Protein AF-A0A7S0EW17-F1 (afdb_monomer_lite)

Organism: NCBI:txid3032

Structure (mmCIF, N/CA/C/O backbone):
data_AF-A0A7S0EW17-F1
#
_entry.id   AF-A0A7S0EW17-F1
#
loop_
_atom_site.group_PDB
_atom_site.id
_atom_site.type_symbol
_atom_site.label_atom_id
_atom_site.label_alt_id
_atom_site.label_comp_id
_atom_site.label_asym_id
_atom_site.label_entity_id
_atom_site.label_seq_id
_atom_site.pdbx_PDB_ins_code
_atom_site.Cartn_x
_atom_site.Cartn_y
_atom_site.Cartn_z
_atom_site.occupancy
_atom_site.B_iso_or_equiv
_atom_site.auth_seq_id
_atom_site.auth_comp_id
_atom_site.auth_asym_id
_atom_site.auth_atom_id
_atom_site.pdbx_PDB_model_num
ATOM 1 N N . SER A 1 1 ? 0.052 10.956 -37.349 1.00 32.84 1 SER A N 1
ATOM 2 C CA . SER A 1 1 ? -0.737 10.122 -36.426 1.00 32.84 1 SER A CA 1
ATOM 3 C C . SER A 1 1 ? 0.184 9.161 -35.704 1.00 32.84 1 SER A C 1
ATOM 5 O O . SER A 1 1 ? 0.521 8.126 -36.257 1.00 32.84 1 SER A O 1
ATOM 7 N N . ALA A 1 2 ? 0.666 9.538 -34.521 1.00 24.73 2 ALA A N 1
ATOM 8 C CA . ALA A 1 2 ? 1.416 8.641 -33.649 1.00 24.73 2 ALA A CA 1
ATOM 9 C C . ALA A 1 2 ? 0.452 8.181 -32.553 1.00 24.73 2 ALA A C 1
ATOM 11 O O . ALA A 1 2 ? 0.031 8.983 -31.726 1.00 24.73 2 ALA A O 1
ATOM 12 N N . VAL A 1 3 ? 0.036 6.918 -32.606 1.00 33.22 3 VAL A N 1
ATOM 13 C CA . VAL A 1 3 ? -0.693 6.279 -31.508 1.00 33.22 3 VAL A CA 1
ATOM 14 C C . VAL A 1 3 ? 0.369 5.910 -30.475 1.00 33.22 3 VAL A C 1
ATOM 16 O O . VAL A 1 3 ? 1.025 4.877 -30.601 1.00 33.22 3 VAL A O 1
ATOM 19 N N . SER A 1 4 ? 0.628 6.806 -29.520 1.00 34.94 4 SER A N 1
ATOM 20 C CA . SER A 1 4 ? 1.478 6.508 -28.369 1.00 34.94 4 SER A CA 1
ATOM 21 C C . SER A 1 4 ? 0.776 5.442 -27.525 1.00 34.94 4 SER A C 1
ATOM 23 O O . SER A 1 4 ? -0.396 5.570 -27.177 1.00 34.94 4 SER A O 1
ATOM 25 N N . GLY A 1 5 ? 1.470 4.326 -27.297 1.00 33.00 5 GLY A N 1
ATOM 26 C CA . GLY A 1 5 ? 0.920 3.124 -26.678 1.00 33.00 5 GLY A CA 1
ATOM 27 C C . GLY A 1 5 ? 0.329 3.404 -25.301 1.00 33.00 5 GLY A C 1
ATOM 28 O O . GLY A 1 5 ? 1.064 3.653 -24.347 1.00 33.00 5 GLY A O 1
ATOM 29 N N . GLY A 1 6 ? -1.001 3.340 -25.217 1.00 38.41 6 GLY A N 1
ATOM 30 C CA . GLY A 1 6 ? -1.747 3.518 -23.980 1.00 38.41 6 GLY A CA 1
ATOM 31 C C . GLY A 1 6 ? -1.292 2.522 -22.918 1.00 38.41 6 GLY A C 1
ATOM 32 O O . GLY A 1 6 ? -1.301 1.307 -23.139 1.00 38.41 6 GLY A O 1
ATOM 33 N N . GLY A 1 7 ? -0.896 3.040 -21.754 1.00 55.81 7 GLY A N 1
ATOM 34 C CA . GLY A 1 7 ? -0.873 2.243 -20.533 1.00 55.81 7 GLY A CA 1
ATOM 35 C C . GLY A 1 7 ? -2.239 1.579 -20.358 1.00 55.81 7 GLY A C 1
ATOM 36 O O . GLY A 1 7 ? -3.267 2.181 -20.656 1.00 55.81 7 GLY A O 1
ATOM 37 N N . ARG A 1 8 ? -2.259 0.305 -19.957 1.00 73.00 8 ARG A N 1
ATOM 38 C CA . ARG A 1 8 ? -3.524 -0.385 -19.692 1.00 73.00 8 ARG A CA 1
ATOM 39 C C . ARG A 1 8 ? -4.154 0.234 -18.454 1.00 73.00 8 ARG A C 1
ATOM 41 O O . ARG A 1 8 ? -3.480 0.344 -17.436 1.00 73.00 8 ARG A O 1
ATOM 48 N N . ASP A 1 9 ? -5.432 0.572 -18.531 1.00 88.62 9 ASP A N 1
ATOM 49 C CA . ASP A 1 9 ? -6.183 1.016 -17.366 1.00 88.62 9 ASP A CA 1
ATOM 50 C C . ASP A 1 9 ? -6.484 -0.183 -16.464 1.00 88.62 9 ASP A C 1
ATOM 52 O O . ASP A 1 9 ? -7.027 -1.210 -16.901 1.00 88.62 9 ASP A O 1
ATOM 56 N N . PHE A 1 10 ? -6.140 -0.057 -15.188 1.00 90.56 10 PHE A N 1
ATOM 57 C CA . PHE A 1 10 ? -6.402 -1.087 -14.192 1.00 90.56 10 PHE A CA 1
ATOM 58 C C . PHE A 1 10 ? -6.626 -0.484 -12.811 1.00 90.56 10 PHE A C 1
ATOM 60 O O . PHE A 1 10 ? -6.245 0.651 -12.526 1.00 90.56 10 PHE A O 1
ATOM 67 N N . ASP A 1 11 ? -7.243 -1.286 -11.957 1.00 93.81 11 ASP A N 1
ATOM 68 C CA . ASP A 1 11 ? -7.463 -1.001 -10.553 1.00 93.81 11 ASP A CA 1
ATOM 69 C C . ASP A 1 11 ? -6.760 -2.058 -9.707 1.00 93.81 11 ASP A C 1
ATOM 71 O O . ASP A 1 11 ? -6.783 -3.248 -10.034 1.00 93.81 11 ASP A O 1
ATOM 75 N N . VAL A 1 12 ? -6.155 -1.619 -8.608 1.00 94.56 12 VAL A N 1
ATOM 76 C CA . VAL A 1 12 ? -5.637 -2.483 -7.547 1.00 94.56 12 VAL A CA 1
ATOM 77 C C . VAL A 1 12 ? -6.448 -2.205 -6.294 1.00 94.56 12 VAL A C 1
ATOM 79 O O . VAL A 1 12 ? -6.511 -1.066 -5.834 1.00 94.56 12 VAL A O 1
ATOM 82 N N . SER A 1 13 ? -7.063 -3.239 -5.728 1.00 95.88 13 SER A N 1
ATOM 83 C CA . SER A 1 13 ? -7.828 -3.127 -4.486 1.00 95.88 13 SER A CA 1
ATOM 84 C C . SER A 1 13 ? -7.338 -4.126 -3.451 1.00 95.88 13 SER A C 1
ATOM 86 O O . SER A 1 13 ? -7.100 -5.287 -3.786 1.00 95.88 13 SER A O 1
ATOM 88 N N . CYS A 1 14 ? -7.255 -3.707 -2.192 1.00 95.62 14 CYS A N 1
ATOM 89 C CA . CYS A 1 14 ? -7.011 -4.604 -1.066 1.00 95.62 14 CYS A CA 1
ATOM 90 C C . CYS A 1 14 ? -7.498 -3.991 0.250 1.00 95.62 14 CYS A C 1
ATOM 92 O O . CYS A 1 14 ? -7.615 -2.775 0.378 1.00 95.62 14 CYS A O 1
ATOM 94 N N . SER A 1 15 ? -7.721 -4.826 1.259 1.00 95.00 15 SER A N 1
ATOM 95 C CA . SER A 1 15 ? -7.844 -4.388 2.649 1.00 95.00 15 SER A CA 1
ATOM 96 C C . SER A 1 15 ? -6.482 -4.528 3.329 1.00 95.00 15 SER A C 1
ATOM 98 O O . SER A 1 15 ? -5.967 -5.640 3.451 1.00 95.00 15 SER A O 1
ATOM 100 N N . LEU A 1 16 ? -5.917 -3.410 3.773 1.00 92.94 16 LEU A N 1
ATOM 101 C CA . LEU A 1 16 ? -4.605 -3.312 4.406 1.00 92.94 16 LEU A CA 1
ATOM 102 C C . LEU A 1 16 ? -4.758 -3.046 5.905 1.00 92.94 16 LEU A C 1
ATOM 104 O O . LEU A 1 16 ? -5.440 -2.107 6.302 1.00 92.94 16 LEU A O 1
ATOM 108 N N . GLN A 1 17 ? -4.083 -3.827 6.738 1.00 93.56 17 GLN A N 1
ATOM 109 C CA . GLN A 1 17 ? -3.935 -3.570 8.169 1.00 93.56 17 GLN A CA 1
ATOM 110 C C . GLN A 1 17 ? -2.445 -3.517 8.514 1.00 93.56 17 GLN A C 1
ATOM 112 O O . GLN A 1 17 ? -1.678 -4.370 8.072 1.00 93.56 17 GLN A O 1
ATOM 117 N N . CYS A 1 18 ? -2.040 -2.542 9.331 1.00 89.31 18 CYS A N 1
ATOM 118 C CA . CYS A 1 18 ? -0.697 -2.466 9.902 1.00 89.31 18 CYS A CA 1
ATOM 119 C C . CYS A 1 18 ? -0.784 -2.411 11.433 1.00 89.31 18 CYS A C 1
ATOM 121 O O . CYS A 1 18 ? -1.478 -1.566 12.007 1.00 89.31 18 CYS A O 1
ATOM 123 N N . ASN A 1 19 ? -0.071 -3.329 12.083 1.00 86.88 19 ASN A N 1
ATOM 124 C CA . ASN A 1 19 ? -0.022 -3.511 13.535 1.00 86.88 19 ASN A CA 1
ATOM 125 C C . ASN A 1 19 ? 1.328 -3.079 14.126 1.00 86.88 19 ASN A C 1
ATOM 127 O O . ASN A 1 19 ? 1.603 -3.354 15.290 1.00 86.88 19 ASN A O 1
ATOM 131 N N . SER A 1 20 ? 2.191 -2.442 13.328 1.00 86.00 20 SER A N 1
ATOM 132 C CA . SER A 1 20 ? 3.491 -1.964 13.798 1.00 86.00 20 SER A CA 1
ATOM 133 C C . SER A 1 20 ? 3.380 -0.564 14.387 1.00 86.00 20 SER A C 1
ATOM 135 O O . SER A 1 20 ? 2.749 0.317 13.807 1.00 86.00 20 SER A O 1
ATOM 137 N N . SER A 1 21 ? 4.025 -0.364 15.531 1.00 84.38 21 SER A N 1
ATOM 138 C CA . SER A 1 21 ? 4.230 0.944 16.158 1.00 84.38 21 SER A CA 1
ATOM 139 C C . SER A 1 21 ? 5.701 1.364 16.143 1.00 84.38 21 SER A C 1
ATOM 141 O O . SER A 1 21 ? 6.067 2.311 16.834 1.00 84.38 21 SER A O 1
ATOM 143 N N . GLN A 1 22 ? 6.553 0.633 15.416 1.00 86.81 22 GLN A N 1
ATOM 144 C CA . GLN A 1 22 ? 7.963 0.978 15.279 1.00 86.81 22 GLN A CA 1
ATOM 145 C C . GLN A 1 22 ? 8.133 2.149 14.311 1.00 86.81 22 GLN A C 1
ATOM 147 O O . GLN A 1 22 ? 7.474 2.206 13.270 1.00 86.81 22 GLN A O 1
ATOM 152 N N . ASP A 1 23 ? 9.032 3.068 14.659 1.00 89.81 23 ASP A N 1
ATOM 153 C CA . ASP A 1 23 ? 9.483 4.089 13.721 1.00 89.81 23 ASP A CA 1
ATOM 154 C C . ASP A 1 23 ? 10.204 3.428 12.537 1.00 89.81 23 ASP A C 1
ATOM 156 O O . ASP A 1 23 ? 10.872 2.403 12.691 1.00 89.81 23 ASP A O 1
ATOM 160 N N . GLY A 1 24 ? 9.999 3.965 11.338 1.00 88.25 24 GLY A N 1
ATOM 161 C CA . GLY A 1 24 ? 10.478 3.357 10.094 1.00 88.25 24 GLY A CA 1
ATOM 162 C C . GLY A 1 24 ? 9.677 2.144 9.600 1.00 88.25 24 GLY A C 1
ATOM 163 O O . GLY A 1 24 ? 9.984 1.627 8.527 1.00 88.25 24 GLY A O 1
ATOM 164 N N . ALA A 1 25 ? 8.632 1.698 10.309 1.00 92.06 25 ALA A N 1
ATOM 165 C CA . ALA A 1 25 ? 7.722 0.687 9.776 1.00 92.06 25 ALA A CA 1
ATOM 166 C C . ALA A 1 25 ? 6.999 1.211 8.525 1.00 92.06 25 ALA A C 1
ATOM 168 O O . ALA A 1 25 ? 6.525 2.351 8.489 1.00 92.06 25 ALA A O 1
ATOM 169 N N . GLN A 1 26 ? 6.892 0.377 7.495 1.00 93.88 26 GLN A N 1
ATOM 170 C CA . GLN A 1 26 ? 6.243 0.721 6.234 1.00 93.88 26 GLN A CA 1
ATOM 171 C C . GLN A 1 26 ? 5.515 -0.481 5.645 1.00 93.88 26 GLN A C 1
ATOM 173 O O . GLN A 1 26 ? 5.980 -1.619 5.702 1.00 93.88 26 GLN A O 1
ATOM 178 N N . VAL A 1 27 ? 4.368 -0.215 5.038 1.00 95.06 27 VAL A N 1
ATOM 179 C CA . VAL A 1 27 ? 3.646 -1.159 4.182 1.00 95.06 27 VAL A CA 1
ATOM 180 C C . VAL A 1 27 ? 3.466 -0.510 2.826 1.00 95.06 27 VAL A C 1
ATOM 182 O O . VAL A 1 27 ? 3.205 0.686 2.766 1.00 95.06 27 VAL A O 1
ATOM 185 N N . ALA A 1 28 ? 3.630 -1.266 1.752 1.00 95.38 28 ALA A N 1
ATOM 186 C CA . ALA A 1 28 ? 3.711 -0.720 0.411 1.00 95.38 28 ALA A CA 1
ATOM 187 C C . ALA A 1 28 ? 2.847 -1.496 -0.579 1.00 95.38 28 ALA A C 1
ATOM 189 O O . ALA A 1 28 ? 2.770 -2.723 -0.528 1.00 95.38 28 ALA A O 1
ATOM 190 N N . ILE A 1 29 ? 2.248 -0.763 -1.511 1.00 95.31 29 ILE A N 1
ATOM 191 C CA . ILE A 1 29 ? 1.737 -1.272 -2.781 1.00 95.31 29 ILE A CA 1
ATOM 192 C C . ILE A 1 29 ? 2.715 -0.792 -3.850 1.00 95.31 29 ILE A C 1
ATOM 194 O O . ILE A 1 29 ? 2.969 0.405 -3.973 1.00 95.31 29 ILE A O 1
ATOM 198 N N . VAL A 1 30 ? 3.279 -1.727 -4.603 1.00 93.44 30 VAL A N 1
ATOM 199 C CA . VAL A 1 30 ? 4.302 -1.456 -5.615 1.00 93.44 30 VAL A CA 1
ATOM 200 C C . VAL A 1 30 ? 3.692 -1.621 -7.000 1.00 93.44 30 VAL A C 1
ATOM 202 O O . VAL A 1 30 ? 2.968 -2.586 -7.252 1.00 93.44 30 VAL A O 1
ATOM 205 N N . LEU A 1 31 ? 3.983 -0.689 -7.901 1.00 90.94 31 LEU A N 1
ATOM 206 C CA . LEU A 1 31 ? 3.489 -0.663 -9.274 1.00 90.94 31 LEU A CA 1
ATOM 207 C C . LEU A 1 31 ? 4.647 -0.519 -10.264 1.00 90.94 31 LEU A C 1
ATOM 209 O O . LEU A 1 31 ? 5.683 0.068 -9.955 1.00 90.94 31 LEU A O 1
ATOM 213 N N . GLY A 1 32 ? 4.436 -1.011 -11.486 1.00 84.88 32 GLY A N 1
ATOM 214 C CA . GLY A 1 32 ? 5.344 -0.757 -12.606 1.00 84.88 32 GLY A CA 1
ATOM 215 C C . GLY A 1 32 ? 6.653 -1.545 -12.560 1.00 84.88 32 GLY A C 1
ATOM 216 O O . GLY A 1 32 ? 7.589 -1.191 -13.270 1.00 84.88 32 GLY A O 1
ATOM 217 N N . VAL A 1 33 ? 6.733 -2.626 -11.775 1.00 80.81 33 VAL A N 1
ATOM 218 C CA . VAL A 1 33 ? 7.962 -3.430 -11.677 1.00 80.81 33 VAL A CA 1
ATOM 219 C C . VAL A 1 33 ? 8.201 -4.161 -12.996 1.00 80.81 33 VAL A C 1
ATOM 221 O O . VAL A 1 33 ? 7.397 -5.003 -13.413 1.00 80.81 33 VAL A O 1
ATOM 224 N N . ARG A 1 34 ? 9.316 -3.865 -13.667 1.00 75.62 34 ARG A N 1
ATOM 225 C CA . ARG A 1 34 ? 9.700 -4.531 -14.919 1.00 75.62 34 ARG A CA 1
ATOM 226 C C . ARG A 1 34 ? 10.778 -5.574 -14.668 1.00 75.62 34 ARG A C 1
ATOM 228 O O . ARG A 1 34 ? 11.747 -5.325 -13.964 1.00 75.62 34 ARG A O 1
ATOM 235 N N . THR A 1 35 ? 10.674 -6.720 -15.337 1.00 68.38 35 THR A N 1
ATOM 236 C CA . THR A 1 35 ? 11.699 -7.777 -15.264 1.00 68.38 35 THR A CA 1
ATOM 237 C C . THR A 1 35 ? 13.043 -7.346 -15.850 1.00 68.38 35 THR A C 1
ATOM 239 O O . THR A 1 35 ? 14.072 -7.880 -15.462 1.00 68.38 35 THR A O 1
ATOM 242 N N . THR A 1 36 ? 13.043 -6.397 -16.789 1.00 73.31 36 THR A N 1
ATOM 243 C CA . THR A 1 36 ? 14.256 -5.877 -17.439 1.00 73.31 36 THR A CA 1
ATOM 244 C C . THR A 1 36 ? 14.964 -4.805 -16.618 1.00 73.31 36 THR A C 1
ATOM 246 O O . THR A 1 36 ? 16.151 -4.581 -16.813 1.00 73.31 36 THR A O 1
ATOM 249 N N . ASN A 1 37 ? 14.238 -4.119 -15.735 1.00 69.44 37 ASN A N 1
ATOM 250 C CA . ASN A 1 37 ? 14.793 -3.121 -14.834 1.00 69.44 37 ASN A CA 1
ATOM 251 C C . ASN A 1 37 ? 13.956 -3.088 -13.543 1.00 69.44 37 ASN A C 1
ATOM 253 O O . ASN A 1 37 ? 13.034 -2.277 -13.435 1.00 69.44 37 ASN A O 1
ATOM 257 N N . PRO A 1 38 ? 14.248 -3.974 -12.575 1.00 68.00 38 PRO A N 1
ATOM 258 C CA . PRO A 1 38 ? 13.528 -4.008 -11.306 1.00 68.00 38 PRO A CA 1
ATOM 259 C C . PRO A 1 38 ? 13.853 -2.803 -10.411 1.00 68.00 38 PRO A C 1
ATOM 261 O O . PRO A 1 38 ? 13.163 -2.590 -9.421 1.00 68.00 38 PRO A O 1
ATOM 264 N N . ALA A 1 39 ? 14.881 -2.011 -10.749 1.00 69.62 39 ALA A N 1
ATOM 265 C CA . ALA A 1 39 ? 15.259 -0.810 -10.007 1.00 69.62 39 ALA A CA 1
ATOM 266 C C . ALA A 1 39 ? 14.362 0.401 -10.315 1.00 69.62 39 ALA A C 1
ATOM 268 O O . ALA A 1 39 ? 14.538 1.442 -9.684 1.00 69.62 39 ALA A O 1
ATOM 269 N N . ASN A 1 40 ? 13.423 0.261 -11.261 1.00 81.75 40 ASN A N 1
ATOM 270 C CA . ASN A 1 40 ? 12.440 1.280 -11.602 1.00 81.75 40 ASN A CA 1
ATOM 271 C C . ASN A 1 40 ? 11.043 0.823 -11.176 1.00 81.75 40 ASN A C 1
ATOM 273 O O . ASN A 1 40 ? 10.489 -0.115 -11.753 1.00 81.75 40 ASN A O 1
ATOM 277 N N . MET A 1 41 ? 10.479 1.485 -10.170 1.00 87.44 41 MET A N 1
ATOM 278 C CA . MET A 1 41 ? 9.153 1.168 -9.642 1.00 87.44 41 MET A CA 1
ATOM 279 C C . MET A 1 41 ? 8.502 2.384 -8.988 1.00 87.44 41 MET A C 1
ATOM 281 O O . MET A 1 41 ? 9.176 3.313 -8.545 1.00 87.44 41 MET A O 1
ATOM 285 N N . LEU A 1 42 ? 7.177 2.353 -8.900 1.00 91.75 42 LEU A N 1
ATOM 286 C CA . LEU A 1 42 ? 6.404 3.274 -8.076 1.00 91.75 42 LEU A CA 1
ATOM 287 C C . LEU A 1 42 ? 5.978 2.565 -6.799 1.00 91.75 42 LEU A C 1
ATOM 289 O O . LEU A 1 42 ? 5.520 1.422 -6.836 1.00 91.75 42 LEU A O 1
ATOM 293 N N . VAL A 1 43 ? 6.109 3.251 -5.674 1.00 94.06 43 VAL A N 1
ATOM 294 C CA . VAL A 1 43 ? 5.827 2.711 -4.349 1.00 94.06 43 VAL A CA 1
ATOM 295 C C . VAL A 1 43 ? 4.823 3.624 -3.665 1.00 94.06 43 VAL A C 1
ATOM 297 O O . VAL A 1 43 ? 5.103 4.784 -3.386 1.00 94.06 43 VAL A O 1
ATOM 300 N N . ILE A 1 44 ? 3.635 3.097 -3.388 1.00 96.12 44 ILE A N 1
ATOM 301 C CA . ILE A 1 44 ? 2.649 3.741 -2.522 1.00 96.12 44 ILE A CA 1
ATOM 302 C C . ILE A 1 44 ? 2.836 3.138 -1.137 1.00 96.12 44 ILE A C 1
ATOM 304 O O . ILE A 1 44 ? 2.451 1.988 -0.921 1.00 96.12 44 ILE A O 1
ATOM 308 N N . SER A 1 45 ? 3.435 3.881 -0.212 1.00 95.75 45 SER A N 1
ATOM 309 C CA . SER A 1 45 ? 3.739 3.397 1.133 1.00 95.75 45 SER A CA 1
ATOM 310 C C . SER A 1 45 ? 2.878 4.072 2.202 1.00 95.75 45 SER A C 1
ATOM 312 O O . SER A 1 45 ? 2.464 5.221 2.063 1.00 95.75 45 SER A O 1
ATOM 314 N N . PHE A 1 46 ? 2.592 3.350 3.285 1.00 95.38 46 PHE A N 1
ATOM 315 C CA . PHE A 1 46 ? 2.019 3.888 4.515 1.00 95.38 46 PHE A CA 1
ATOM 316 C C . PHE A 1 46 ? 2.946 3.595 5.693 1.00 95.38 46 PHE A C 1
ATOM 318 O O . PHE A 1 46 ? 3.254 2.437 5.988 1.00 95.38 46 PHE A O 1
ATOM 325 N N . SER A 1 47 ? 3.351 4.650 6.397 1.00 94.62 47 SER A N 1
ATOM 326 C CA . SER A 1 47 ? 4.068 4.572 7.668 1.00 94.62 47 SER A CA 1
ATOM 327 C C . SER A 1 47 ? 3.089 4.778 8.828 1.00 94.62 47 SER A C 1
ATOM 329 O O . SER A 1 47 ? 2.547 5.879 8.949 1.00 94.62 47 SER A O 1
ATOM 331 N N . PRO A 1 48 ? 2.877 3.795 9.726 1.00 92.06 48 PRO A N 1
ATOM 332 C CA . PRO A 1 48 ? 1.983 3.932 10.881 1.00 92.06 48 PRO A CA 1
ATOM 333 C C . PRO A 1 48 ? 2.488 4.952 11.911 1.00 92.06 48 PRO A C 1
ATOM 335 O O . PRO A 1 48 ? 1.706 5.478 12.701 1.00 92.06 48 PRO A O 1
ATOM 338 N N . VAL A 1 49 ? 3.783 5.265 11.870 1.00 91.06 49 VAL A N 1
ATOM 339 C CA . VAL A 1 49 ? 4.434 6.328 12.631 1.00 91.06 49 VAL A CA 1
ATOM 340 C C . VAL A 1 49 ? 5.201 7.173 11.603 1.00 91.06 49 VAL A C 1
ATOM 342 O O . VAL A 1 49 ? 6.101 6.628 10.971 1.00 91.06 49 VAL A O 1
ATOM 345 N N . PRO A 1 50 ? 4.807 8.433 11.313 1.00 92.62 50 PRO A N 1
ATOM 346 C CA . PRO A 1 50 ? 3.822 9.272 12.009 1.00 92.62 50 PRO A CA 1
ATOM 347 C C . PRO A 1 50 ? 2.384 9.245 11.430 1.00 92.62 50 PRO A C 1
ATOM 349 O O . PRO A 1 50 ? 1.633 10.198 11.635 1.00 92.62 50 PRO A O 1
ATOM 352 N N . LYS A 1 51 ? 1.966 8.162 10.757 1.00 93.00 51 LYS A N 1
ATOM 353 C CA . LYS A 1 51 ? 0.694 8.029 10.004 1.00 93.00 51 LYS A CA 1
ATOM 354 C C . LYS A 1 51 ? 0.686 8.829 8.709 1.00 93.00 51 LYS A C 1
ATOM 356 O O . LYS A 1 51 ? -0.097 9.762 8.522 1.00 93.00 51 LYS A O 1
ATOM 361 N N . VAL A 1 52 ? 1.594 8.457 7.821 1.00 95.19 52 VAL A N 1
ATOM 362 C CA . VAL A 1 52 ? 1.854 9.169 6.573 1.00 95.19 52 VAL A CA 1
ATOM 363 C C . VAL A 1 52 ? 1.792 8.205 5.402 1.00 95.19 52 VAL A C 1
ATOM 365 O O . VAL A 1 52 ? 2.426 7.153 5.429 1.00 95.19 52 VAL A O 1
ATOM 368 N N . TRP A 1 53 ? 1.038 8.591 4.381 1.00 96.38 53 TRP A N 1
ATOM 369 C CA . TRP A 1 53 ? 1.077 7.996 3.056 1.00 96.38 53 TRP A CA 1
ATOM 370 C C . TRP A 1 53 ? 2.133 8.698 2.210 1.00 96.38 53 TRP A C 1
ATOM 372 O O . TRP A 1 53 ? 2.185 9.930 2.203 1.00 96.38 53 TRP A O 1
ATOM 382 N N . ARG A 1 54 ? 2.931 7.937 1.465 1.00 96.44 54 ARG A N 1
ATOM 383 C CA . ARG A 1 54 ? 3.866 8.466 0.470 1.00 96.44 54 ARG A CA 1
ATOM 384 C C . ARG A 1 54 ? 3.630 7.817 -0.876 1.00 96.44 54 ARG A C 1
ATOM 386 O O . ARG A 1 54 ? 3.274 6.642 -0.954 1.00 96.44 54 ARG A O 1
ATOM 393 N N . LEU A 1 55 ? 3.840 8.599 -1.922 1.00 95.44 55 LEU A N 1
ATOM 394 C CA . LEU A 1 55 ? 4.098 8.084 -3.253 1.00 95.44 55 LEU A CA 1
ATOM 395 C C . LEU A 1 55 ? 5.562 8.360 -3.563 1.00 95.44 55 LEU A C 1
ATOM 397 O O . LEU A 1 55 ? 5.971 9.517 -3.642 1.00 95.44 55 LEU A O 1
ATOM 401 N N . GLU A 1 56 ? 6.323 7.296 -3.748 1.00 93.56 56 GLU A N 1
ATOM 402 C CA . GLU A 1 56 ? 7.739 7.346 -4.066 1.00 93.56 56 GLU A CA 1
ATOM 403 C C . GLU A 1 56 ? 7.973 6.756 -5.451 1.00 93.56 56 GLU A C 1
ATOM 405 O O . GLU A 1 56 ? 7.359 5.759 -5.847 1.00 93.56 56 GLU A O 1
ATOM 410 N N . ARG A 1 57 ? 8.886 7.373 -6.187 1.00 89.88 57 ARG A N 1
ATOM 411 C CA . ARG A 1 57 ? 9.431 6.828 -7.419 1.00 89.88 57 ARG A CA 1
ATOM 412 C C . ARG A 1 57 ? 10.836 6.352 -7.120 1.00 89.88 57 ARG A C 1
ATOM 414 O O . ARG A 1 57 ? 11.679 7.134 -6.699 1.00 89.88 57 ARG A O 1
ATOM 421 N N . VAL A 1 58 ? 11.078 5.072 -7.342 1.00 88.75 58 VAL A N 1
ATOM 422 C CA . VAL A 1 58 ? 12.408 4.491 -7.212 1.00 88.75 58 VAL A CA 1
ATOM 423 C C . VAL A 1 58 ? 12.968 4.329 -8.609 1.00 88.75 58 VAL A C 1
ATOM 425 O O . VAL A 1 58 ? 12.341 3.661 -9.427 1.00 88.75 58 VAL A O 1
ATOM 428 N N . GLU A 1 59 ? 14.116 4.946 -8.882 1.00 85.81 59 GLU A N 1
ATOM 429 C CA . GLU A 1 59 ? 14.845 4.802 -10.142 1.00 85.81 59 GLU A CA 1
ATOM 430 C C . GLU A 1 59 ? 16.327 4.599 -9.883 1.00 85.81 59 GLU A C 1
ATOM 432 O O . GLU A 1 59 ? 16.947 5.353 -9.133 1.00 85.81 59 GLU A O 1
ATOM 437 N N . ASN A 1 60 ? 16.921 3.595 -10.528 1.00 81.38 60 ASN A N 1
ATOM 438 C CA . ASN A 1 60 ? 18.350 3.284 -10.388 1.00 81.38 60 ASN A CA 1
ATOM 439 C C . ASN A 1 60 ? 18.805 3.155 -8.915 1.00 81.38 60 ASN A C 1
ATOM 441 O O . ASN A 1 60 ? 19.931 3.510 -8.570 1.00 81.38 60 ASN A O 1
ATOM 445 N N . GLY A 1 61 ? 17.918 2.672 -8.038 1.00 75.44 61 GLY A N 1
ATOM 446 C CA . GLY A 1 61 ? 18.174 2.537 -6.599 1.00 75.44 61 GLY A CA 1
ATOM 447 C C . GLY A 1 61 ? 18.045 3.832 -5.786 1.00 75.44 61 GLY A C 1
ATOM 448 O O . GLY A 1 61 ? 18.225 3.792 -4.571 1.00 75.44 61 GLY A O 1
ATOM 449 N N . CYS A 1 62 ? 17.707 4.959 -6.416 1.00 80.38 62 CYS A N 1
ATOM 450 C CA . CYS A 1 62 ? 17.400 6.219 -5.746 1.00 80.38 62 CYS A CA 1
ATOM 451 C C . CYS A 1 62 ? 15.882 6.354 -5.560 1.00 80.38 62 CYS A C 1
ATOM 453 O O . CYS A 1 62 ? 15.143 6.247 -6.536 1.00 80.38 62 CYS A O 1
ATOM 455 N N . SER A 1 63 ? 15.421 6.573 -4.324 1.00 86.62 63 SER A N 1
ATOM 456 C CA . SER A 1 63 ? 14.009 6.854 -4.026 1.00 86.62 63 SER A CA 1
ATOM 457 C C . SER A 1 63 ? 13.767 8.361 -3.987 1.00 86.62 63 SER A C 1
ATOM 459 O O . SER A 1 63 ? 14.440 9.077 -3.245 1.00 86.62 63 SER A O 1
ATOM 461 N N . GLU A 1 64 ? 12.793 8.834 -4.757 1.00 88.44 64 GLU A N 1
ATOM 462 C CA . GLU A 1 64 ? 12.318 10.214 -4.765 1.00 88.44 64 GLU A CA 1
ATOM 463 C C . GLU A 1 64 ? 10.862 10.266 -4.288 1.00 88.44 64 GLU A C 1
ATOM 465 O O . GLU A 1 64 ? 9.982 9.610 -4.848 1.00 88.44 64 GLU A O 1
ATOM 470 N N . SER A 1 65 ? 10.589 11.069 -3.257 1.00 87.94 65 SER A N 1
ATOM 471 C CA . SER A 1 65 ? 9.226 11.286 -2.765 1.00 87.94 65 SER A CA 1
ATOM 472 C C . SER A 1 65 ? 8.486 12.265 -3.677 1.00 87.94 65 SER A C 1
ATOM 474 O O . SER A 1 65 ? 8.835 13.442 -3.748 1.00 87.94 65 SER A O 1
ATOM 476 N N . MET A 1 66 ? 7.452 11.784 -4.368 1.00 89.44 66 MET A N 1
ATOM 477 C CA . MET A 1 66 ? 6.617 12.592 -5.262 1.00 89.44 66 MET A CA 1
ATOM 478 C C . MET A 1 66 ? 5.493 13.308 -4.509 1.00 89.44 66 MET A C 1
ATOM 480 O O . MET A 1 66 ? 5.129 14.438 -4.836 1.00 89.44 66 MET A O 1
ATOM 484 N N . GLN A 1 67 ? 4.893 12.625 -3.534 1.00 93.38 67 GLN A N 1
ATOM 485 C CA . GLN A 1 67 ? 3.800 13.142 -2.715 1.00 93.38 67 GLN A CA 1
ATOM 486 C C . GLN A 1 67 ? 3.867 12.551 -1.313 1.00 93.38 67 GLN A C 1
ATOM 488 O O . GLN A 1 67 ? 4.167 11.372 -1.131 1.00 93.38 67 GLN A O 1
ATOM 493 N N . GLU A 1 68 ? 3.483 13.358 -0.331 1.00 95.75 68 GLU A N 1
ATOM 494 C CA . GLU A 1 68 ? 3.340 12.940 1.055 1.00 95.75 68 GLU A CA 1
ATOM 495 C C . GLU A 1 68 ? 2.011 13.461 1.614 1.00 95.75 68 GLU A C 1
ATOM 497 O O . GLU A 1 68 ? 1.651 14.625 1.423 1.00 95.75 68 GLU A O 1
ATOM 502 N N . ARG A 1 69 ? 1.261 12.604 2.313 1.00 96.19 69 ARG A N 1
ATOM 503 C CA . ARG A 1 69 ? 0.010 12.985 2.974 1.00 96.19 69 ARG A CA 1
ATOM 504 C C . ARG A 1 69 ? -0.081 12.371 4.362 1.00 96.19 69 ARG A C 1
ATOM 506 O O . ARG A 1 69 ? -0.095 11.155 4.521 1.00 96.19 69 ARG A O 1
ATOM 513 N N . THR A 1 70 ? -0.231 13.219 5.374 1.00 96.06 70 THR A N 1
ATOM 514 C CA . THR A 1 70 ? -0.541 12.767 6.735 1.00 96.06 70 THR A CA 1
ATOM 515 C C . THR A 1 70 ? -2.010 12.358 6.835 1.00 96.06 70 THR A C 1
ATOM 517 O O . THR A 1 70 ? -2.896 13.141 6.493 1.00 96.06 70 THR A O 1
ATOM 520 N N . ASP A 1 71 ? -2.276 11.167 7.366 1.00 91.50 71 ASP A N 1
ATOM 521 C CA . ASP A 1 71 ? -3.625 10.661 7.622 1.00 91.50 71 ASP A CA 1
ATOM 522 C C . ASP A 1 71 ? -3.741 10.106 9.046 1.00 91.50 71 ASP A C 1
ATOM 524 O O . ASP A 1 71 ? -3.502 8.933 9.334 1.00 91.50 71 ASP A O 1
ATOM 528 N N . ARG A 1 72 ? -4.160 10.974 9.971 1.00 89.44 72 ARG A N 1
ATOM 529 C CA . ARG A 1 72 ? -4.340 10.602 11.382 1.00 89.44 72 ARG A CA 1
ATOM 530 C C . ARG A 1 72 ? -5.577 9.739 11.632 1.00 89.44 72 ARG A C 1
ATOM 532 O O . ARG A 1 72 ? -5.705 9.213 12.741 1.00 89.44 72 ARG A O 1
ATOM 539 N N . SER A 1 73 ? -6.467 9.601 10.644 1.00 86.62 73 SER A N 1
ATOM 540 C CA . SER A 1 73 ? -7.712 8.841 10.784 1.00 86.62 73 SER A CA 1
ATOM 541 C C . SER A 1 73 ? -7.483 7.328 10.762 1.00 86.62 73 SER A C 1
ATOM 543 O O . SER A 1 73 ? -8.271 6.588 11.355 1.00 86.62 73 SER A O 1
ATOM 545 N N . VAL A 1 74 ? -6.357 6.878 10.194 1.00 85.69 74 VAL A N 1
ATOM 546 C CA . VAL A 1 74 ? -5.948 5.472 10.214 1.00 85.69 74 VAL A CA 1
ATOM 547 C C . VAL A 1 74 ? -5.629 5.038 11.647 1.00 85.69 74 VAL A C 1
ATOM 549 O O . VAL A 1 74 ? -4.770 5.605 12.339 1.00 85.69 74 VAL A O 1
ATOM 552 N N . LYS A 1 75 ? -6.341 4.013 12.114 1.00 85.25 75 LYS A N 1
ATOM 553 C CA . LYS A 1 75 ? -6.096 3.357 13.400 1.00 85.25 75 LYS A CA 1
ATOM 554 C C . LYS A 1 75 ? -5.174 2.158 13.186 1.00 85.25 75 LYS A C 1
ATOM 556 O O . LYS A 1 75 ? -5.357 1.405 12.233 1.00 85.25 75 LYS A O 1
ATOM 561 N N . LEU A 1 76 ? -4.219 1.964 14.098 1.00 77.31 76 LEU A N 1
ATOM 562 C CA . LEU A 1 76 ? -3.468 0.707 14.175 1.00 77.31 76 LEU A CA 1
ATOM 563 C C . LEU A 1 76 ? -4.466 -0.441 14.364 1.00 77.31 76 LEU A C 1
ATOM 565 O O . LEU A 1 76 ? -5.524 -0.227 14.957 1.00 77.31 76 LEU A O 1
ATOM 569 N N . SER A 1 77 ? -4.159 -1.612 13.808 1.00 80.88 77 SER A N 1
ATOM 570 C CA . SER A 1 77 ? -5.026 -2.800 13.846 1.00 80.88 77 SER A CA 1
ATOM 571 C C . SER A 1 77 ? -6.430 -2.673 13.261 1.00 80.88 77 SER A C 1
ATOM 573 O O . SER A 1 77 ? -7.229 -3.602 13.370 1.00 80.88 77 SER A O 1
ATOM 575 N N . SER A 1 78 ? -6.720 -1.605 12.522 1.00 88.00 78 SER A N 1
ATOM 576 C CA . SER A 1 78 ? -7.911 -1.530 11.671 1.00 88.00 78 SER A CA 1
ATOM 577 C C . SER A 1 78 ? -7.548 -1.804 10.215 1.00 88.00 78 SER A C 1
ATOM 579 O O . SER A 1 78 ? -6.482 -1.407 9.748 1.00 88.00 78 SER A O 1
ATOM 581 N N . PHE A 1 79 ? -8.435 -2.499 9.503 1.00 92.31 79 PHE A N 1
ATOM 582 C CA . PHE A 1 79 ? -8.315 -2.639 8.056 1.00 92.31 79 PHE A CA 1
ATOM 583 C C . PHE A 1 79 ? -8.760 -1.344 7.380 1.00 92.31 79 PHE A C 1
ATOM 585 O O . PHE A 1 79 ? -9.858 -0.865 7.650 1.00 92.31 79 PHE A O 1
ATOM 592 N N . VAL A 1 80 ? -7.922 -0.836 6.483 1.00 92.69 80 VAL A N 1
ATOM 593 C CA . VAL A 1 80 ? -8.226 0.248 5.548 1.00 92.69 80 VAL A CA 1
ATOM 594 C C . VAL A 1 80 ? -8.445 -0.369 4.174 1.00 92.69 80 VAL A C 1
ATOM 596 O O . VAL A 1 80 ? -7.610 -1.137 3.688 1.00 92.69 80 VAL A O 1
ATOM 599 N N . SER A 1 81 ? -9.567 -0.052 3.537 1.00 94.62 81 SER A N 1
ATOM 600 C CA . SER A 1 81 ? -9.842 -0.467 2.161 1.00 94.62 81 SER A CA 1
ATOM 601 C C . SER A 1 81 ? -9.124 0.472 1.202 1.00 94.62 81 SER A C 1
ATOM 603 O O . SER A 1 81 ? -9.541 1.615 1.025 1.00 94.62 81 SER A O 1
ATOM 605 N N . VAL A 1 82 ? -8.035 -0.003 0.603 1.00 96.38 82 VAL A N 1
ATOM 606 C CA . VAL A 1 82 ? -7.215 0.765 -0.334 1.00 96.38 82 VAL A CA 1
ATOM 607 C C . VAL A 1 82 ? -7.641 0.447 -1.760 1.00 96.38 82 VAL A C 1
ATOM 609 O O . VAL A 1 82 ? -7.730 -0.725 -2.138 1.00 96.38 82 VAL A O 1
ATOM 612 N N . LEU A 1 83 ? -7.873 1.492 -2.549 1.00 96.88 83 LEU A N 1
ATOM 613 C CA . LEU A 1 83 ? -8.120 1.405 -3.984 1.00 96.88 83 LEU A CA 1
ATOM 614 C C . LEU A 1 83 ? -7.150 2.329 -4.717 1.00 96.88 83 LEU A C 1
ATOM 616 O O . LEU A 1 83 ? -7.146 3.541 -4.492 1.00 96.88 83 LEU A O 1
ATOM 620 N N . VAL A 1 84 ? -6.360 1.742 -5.609 1.00 96.12 84 VAL A N 1
ATOM 621 C CA . VAL A 1 84 ? -5.479 2.436 -6.546 1.00 96.12 84 VAL A CA 1
ATOM 622 C C . VAL A 1 84 ? -6.080 2.312 -7.935 1.00 96.12 84 VAL A C 1
ATOM 624 O O . VAL A 1 84 ? -6.360 1.205 -8.388 1.00 96.12 84 VAL A O 1
ATOM 627 N N . GLN A 1 85 ? -6.265 3.437 -8.611 1.00 94.75 85 GLN A N 1
ATOM 628 C CA . GLN A 1 85 ? -6.839 3.506 -9.947 1.00 94.75 85 GLN A CA 1
ATOM 629 C C . GLN A 1 85 ? -5.822 4.122 -10.892 1.00 94.75 85 GLN A C 1
ATOM 631 O O . GLN A 1 85 ? -5.344 5.235 -10.661 1.00 94.75 85 GLN A O 1
ATOM 636 N N . VAL A 1 86 ? -5.507 3.392 -11.954 1.00 92.00 86 VAL A N 1
ATOM 637 C CA . VAL A 1 86 ? -4.588 3.820 -13.006 1.00 92.00 86 VAL A CA 1
ATOM 638 C C . VAL A 1 86 ? -5.384 4.063 -14.280 1.00 92.00 86 VAL A C 1
ATOM 640 O O . VAL A 1 86 ? -6.068 3.155 -14.761 1.00 92.00 86 VAL A O 1
ATOM 643 N N . ARG A 1 87 ? -5.331 5.290 -14.801 1.00 90.50 87 ARG A N 1
ATOM 644 C CA . ARG A 1 87 ? -6.025 5.713 -16.027 1.00 90.50 87 ARG A CA 1
ATOM 645 C C . ARG A 1 87 ? -5.036 6.410 -16.950 1.00 90.50 87 ARG A C 1
ATOM 647 O O . ARG A 1 87 ? -4.620 7.534 -16.676 1.00 90.50 87 ARG A O 1
ATOM 654 N N . GLY A 1 88 ? -4.622 5.738 -18.018 1.00 86.00 88 GLY A N 1
ATOM 655 C CA . GLY A 1 88 ? -3.542 6.186 -18.891 1.00 86.00 88 GLY A CA 1
ATOM 656 C C . GLY A 1 88 ? -2.246 6.409 -18.107 1.00 86.00 88 GLY A C 1
ATOM 657 O O . GLY A 1 88 ? -1.582 5.450 -17.718 1.00 86.00 88 GLY A O 1
ATOM 658 N N . ASN A 1 89 ? -1.907 7.680 -17.879 1.00 87.25 89 ASN A N 1
ATOM 659 C CA . ASN A 1 89 ? -0.735 8.119 -17.111 1.00 87.25 89 ASN A CA 1
ATOM 660 C C . ASN A 1 89 ? -1.082 8.730 -15.747 1.00 87.25 89 ASN A C 1
ATOM 662 O O . ASN A 1 89 ? -0.204 9.227 -15.046 1.00 87.25 89 ASN A O 1
ATOM 666 N N . SER A 1 90 ? -2.364 8.737 -15.394 1.00 90.38 90 SER A N 1
ATOM 667 C CA . SER A 1 90 ? -2.855 9.283 -14.141 1.00 90.38 90 SER A CA 1
ATOM 668 C C . SER A 1 90 ? -3.038 8.181 -13.105 1.00 90.38 90 SER A C 1
ATOM 670 O O . SER A 1 90 ? -3.518 7.082 -13.412 1.00 90.38 90 SER A O 1
ATOM 672 N N . LEU A 1 91 ? -2.671 8.492 -11.865 1.00 92.88 91 LEU A N 1
ATOM 673 C CA . LEU A 1 91 ? -2.825 7.623 -10.709 1.00 92.88 91 LEU A CA 1
ATOM 674 C C . LEU A 1 91 ? -3.647 8.314 -9.620 1.00 92.88 91 LEU A C 1
ATOM 676 O O . LEU A 1 91 ? -3.352 9.429 -9.191 1.00 92.88 91 LEU A O 1
ATOM 680 N N . SER A 1 92 ? -4.669 7.616 -9.135 1.00 95.94 92 SER A N 1
ATOM 681 C CA . SER A 1 92 ? -5.462 8.027 -7.976 1.00 95.94 92 SER A CA 1
ATOM 682 C C . SER A 1 92 ? -5.445 6.935 -6.912 1.00 95.94 92 SER A C 1
ATOM 684 O O . SER A 1 92 ? -5.521 5.750 -7.226 1.00 95.94 92 SER A O 1
ATOM 686 N N . VAL A 1 93 ? -5.347 7.325 -5.644 1.00 96.69 93 VAL A N 1
ATOM 687 C CA . VAL A 1 93 ? -5.302 6.423 -4.488 1.00 96.69 93 VAL A CA 1
ATOM 688 C C . VAL A 1 93 ? -6.336 6.879 -3.478 1.00 96.69 93 VAL A C 1
ATOM 690 O O . VAL A 1 93 ? -6.411 8.060 -3.142 1.00 96.69 93 VAL A O 1
ATOM 693 N N . SER A 1 94 ? -7.111 5.941 -2.952 1.00 96.25 94 SER A N 1
ATOM 694 C CA . SER A 1 94 ? -8.079 6.200 -1.890 1.00 96.25 94 SER A CA 1
ATOM 695 C C . SER A 1 94 ? -7.983 5.161 -0.779 1.00 96.25 94 SER A C 1
ATOM 697 O O . SER A 1 94 ? -7.633 4.007 -1.028 1.00 96.25 94 SER A O 1
ATOM 699 N N . GLY A 1 95 ? -8.286 5.594 0.444 1.00 93.19 95 GLY A N 1
ATOM 700 C CA . GLY A 1 95 ? -8.403 4.760 1.637 1.00 93.19 95 GLY A CA 1
ATOM 701 C C . GLY A 1 95 ? -9.787 4.948 2.247 1.00 93.19 95 GLY A C 1
ATOM 702 O O . GLY A 1 95 ? -10.210 6.079 2.481 1.00 93.19 95 GLY A O 1
ATOM 703 N N . ASP A 1 96 ? -10.524 3.856 2.441 1.00 91.75 96 ASP A N 1
ATOM 704 C CA . ASP A 1 96 ? -11.917 3.858 2.918 1.00 91.75 96 ASP A CA 1
ATOM 705 C C . ASP A 1 96 ? -12.825 4.819 2.122 1.00 91.75 96 ASP A C 1
ATOM 707 O O . ASP A 1 96 ? -13.679 5.517 2.669 1.00 91.75 96 ASP A O 1
ATOM 711 N N . GLY A 1 97 ? -12.597 4.896 0.806 1.00 88.06 97 GLY A N 1
ATOM 712 C CA . GLY A 1 97 ? -13.322 5.778 -0.115 1.00 88.06 97 GLY A CA 1
ATOM 713 C C . GLY A 1 97 ? -12.918 7.256 -0.055 1.00 88.06 97 GLY A C 1
ATOM 714 O O . GLY A 1 97 ? -13.401 8.050 -0.862 1.00 88.06 97 GLY A O 1
ATOM 715 N N . LYS A 1 98 ? -12.018 7.654 0.851 1.00 91.69 98 LYS A N 1
ATOM 716 C CA . LYS A 1 98 ? -11.470 9.015 0.904 1.00 91.69 98 LYS A CA 1
ATOM 717 C C . LYS A 1 98 ? -10.240 9.108 0.015 1.00 91.69 98 LYS A C 1
ATOM 719 O O . LYS A 1 98 ? -9.336 8.282 0.121 1.00 91.69 98 LYS A O 1
ATOM 724 N N . SER A 1 99 ? -10.187 10.126 -0.843 1.00 93.44 99 SER A N 1
ATOM 725 C CA . SER A 1 99 ? -9.004 10.366 -1.673 1.00 93.44 99 SER A CA 1
ATOM 726 C C . SER A 1 99 ? -7.777 10.633 -0.795 1.00 93.44 99 SER A C 1
ATOM 728 O O . SER A 1 99 ? -7.793 11.524 0.059 1.00 93.44 99 SER A O 1
ATOM 730 N N . ILE A 1 100 ? -6.715 9.863 -1.033 1.00 96.00 100 ILE A N 1
ATOM 731 C CA . ILE A 1 100 ? -5.361 10.068 -0.506 1.00 96.00 100 ILE A CA 1
ATOM 732 C C . ILE A 1 100 ? -4.528 10.799 -1.559 1.00 96.00 100 ILE A C 1
ATOM 734 O O . ILE A 1 100 ? -3.868 11.780 -1.247 1.00 96.00 100 ILE A O 1
ATOM 738 N N . PHE A 1 101 ? -4.598 10.375 -2.815 1.00 95.75 101 PHE A N 1
ATOM 739 C CA . PHE A 1 101 ? -3.963 11.047 -3.940 1.00 95.75 101 PHE A CA 1
ATOM 740 C C . PHE A 1 101 ? -4.960 11.089 -5.094 1.00 95.75 101 PHE A C 1
ATOM 742 O O . PHE A 1 101 ? -5.625 10.091 -5.362 1.00 95.75 101 PHE A O 1
ATOM 749 N N . SER A 1 102 ? -5.083 12.226 -5.770 1.00 94.25 102 SER A N 1
ATOM 750 C CA . SER A 1 102 ? -6.026 12.391 -6.878 1.00 94.25 102 SER A CA 1
ATOM 751 C C . SER A 1 102 ? -5.289 12.844 -8.120 1.00 94.25 102 SER A C 1
ATOM 753 O O . SER A 1 102 ? -4.552 13.823 -8.052 1.00 94.25 102 SER A O 1
ATOM 755 N N . ASP A 1 103 ? -5.560 12.162 -9.228 1.00 90.44 103 ASP A N 1
ATOM 756 C CA . ASP A 1 103 ? -5.147 12.547 -10.578 1.00 90.44 103 ASP A CA 1
ATOM 757 C C . ASP A 1 103 ? -3.655 12.911 -10.710 1.00 90.44 103 ASP A C 1
ATOM 759 O O . ASP A 1 103 ? -3.277 13.910 -11.323 1.00 90.44 103 ASP A O 1
ATOM 763 N N . LEU A 1 104 ? -2.784 12.114 -10.086 1.00 90.81 104 LEU A N 1
ATOM 764 C CA . LEU A 1 104 ? -1.346 12.340 -10.156 1.00 90.81 104 LEU A CA 1
ATOM 765 C C . LEU A 1 104 ? -0.833 11.939 -11.533 1.00 90.81 104 LEU A C 1
ATOM 767 O O . LEU A 1 104 ? -0.835 10.760 -11.881 1.00 90.81 104 LEU A O 1
ATOM 771 N N . GLN A 1 105 ? -0.371 12.929 -12.291 1.00 89.56 105 GLN A N 1
ATOM 772 C CA . GLN A 1 105 ? 0.259 12.720 -13.587 1.00 89.56 105 GLN A CA 1
ATOM 773 C C . GLN A 1 105 ? 1.648 12.118 -13.390 1.00 89.56 105 GLN A C 1
ATOM 775 O O . GLN A 1 105 ? 2.517 12.709 -12.743 1.00 89.56 105 GLN A O 1
ATOM 780 N N . LEU A 1 106 ? 1.844 10.929 -13.941 1.00 84.81 106 LEU A N 1
ATOM 781 C CA . LEU A 1 106 ? 3.109 10.213 -13.910 1.00 84.81 106 LEU A CA 1
ATOM 782 C C . LEU A 1 106 ? 3.817 10.353 -15.262 1.00 84.81 106 LEU A C 1
ATOM 784 O O . LEU A 1 106 ? 3.177 10.705 -16.246 1.00 84.81 106 LEU A O 1
ATOM 788 N N . PRO A 1 107 ? 5.133 10.121 -15.338 1.00 79.56 107 PRO A N 1
ATOM 789 C CA . PRO A 1 107 ? 5.832 10.018 -16.614 1.00 79.56 107 PRO A CA 1
ATOM 790 C C . PRO A 1 107 ? 5.425 8.767 -17.401 1.00 79.56 107 PRO A C 1
ATOM 792 O O . PRO A 1 107 ? 5.074 7.729 -16.834 1.00 79.56 107 PRO A O 1
ATOM 795 N N . ASP A 1 108 ? 5.551 8.845 -18.727 1.00 74.56 108 ASP A N 1
ATOM 796 C CA . ASP A 1 108 ? 5.201 7.743 -19.620 1.00 74.56 108 ASP A CA 1
ATOM 797 C C . ASP A 1 108 ? 5.936 6.448 -19.260 1.00 74.56 108 ASP A C 1
ATOM 799 O O . ASP A 1 108 ? 7.153 6.396 -19.075 1.00 74.56 108 ASP A O 1
ATOM 803 N N . GLY A 1 109 ? 5.174 5.358 -19.205 1.00 71.31 109 GLY A N 1
ATOM 804 C CA . GLY A 1 109 ? 5.715 4.025 -18.969 1.00 71.31 109 GLY A CA 1
ATOM 805 C C . GLY A 1 109 ? 5.977 3.679 -17.501 1.00 71.31 109 GLY A C 1
ATOM 806 O O . GLY A 1 109 ? 6.263 2.506 -17.240 1.00 71.31 109 GLY A O 1
ATOM 807 N N . SER A 1 110 ? 5.804 4.608 -16.550 1.00 73.06 110 SER A N 1
ATOM 808 C CA . SER A 1 110 ? 5.952 4.338 -15.106 1.00 73.06 110 SER A CA 1
ATOM 809 C C . SER A 1 110 ? 4.953 3.306 -14.563 1.00 73.06 110 SER A C 1
ATOM 811 O O . SER A 1 110 ? 5.190 2.695 -13.527 1.00 73.06 110 SER A O 1
ATOM 813 N N . LEU A 1 111 ? 3.848 3.072 -15.276 1.00 75.12 111 LEU A N 1
ATOM 814 C CA . LEU A 1 111 ? 2.758 2.176 -14.866 1.00 75.12 111 LEU A CA 1
ATOM 815 C C . LEU A 1 111 ? 2.731 0.845 -15.632 1.00 75.12 111 LEU A C 1
ATOM 817 O O . LEU A 1 111 ? 1.818 0.038 -15.464 1.00 75.12 111 LEU A O 1
ATOM 821 N N . GLN A 1 112 ? 3.729 0.589 -16.482 1.00 75.56 112 GLN A N 1
ATOM 822 C CA . GLN A 1 112 ? 3.849 -0.683 -17.194 1.00 75.56 112 GLN A CA 1
ATOM 823 C C . GLN A 1 112 ? 4.710 -1.649 -16.382 1.00 75.56 112 GLN A C 1
ATOM 825 O O . GLN A 1 112 ? 5.905 -1.419 -16.205 1.00 75.56 112 GLN A O 1
ATOM 830 N N . GLY A 1 113 ? 4.126 -2.759 -15.938 1.00 80.00 113 GLY A N 1
ATOM 831 C CA . GLY A 1 113 ? 4.863 -3.796 -15.228 1.00 80.00 113 GLY A CA 1
ATOM 832 C C . GLY A 1 113 ? 3.969 -4.631 -14.328 1.00 80.00 113 GLY A C 1
ATOM 833 O O . GLY A 1 113 ? 2.743 -4.615 -14.446 1.00 80.00 113 GLY A O 1
ATOM 834 N N . GLN A 1 114 ? 4.608 -5.381 -13.442 1.00 85.25 114 GLN A N 1
ATOM 835 C CA . GLN A 1 114 ? 3.942 -6.122 -12.386 1.00 85.25 114 GLN A CA 1
ATOM 836 C C . GLN A 1 114 ? 3.540 -5.183 -11.249 1.00 85.25 114 GLN A C 1
ATOM 838 O O . GLN A 1 114 ? 4.114 -4.108 -11.056 1.00 85.25 114 GLN A O 1
ATOM 843 N N . VAL A 1 115 ? 2.541 -5.629 -10.499 1.00 90.19 115 VAL A N 1
ATOM 844 C CA . VAL A 1 115 ? 2.075 -4.991 -9.274 1.00 90.19 115 VAL A CA 1
ATOM 845 C C . VAL A 1 115 ? 2.288 -5.953 -8.116 1.00 90.19 115 VAL A C 1
ATOM 847 O O . VAL A 1 115 ? 2.197 -7.170 -8.291 1.00 90.19 115 VAL A O 1
ATOM 850 N N . GLY A 1 116 ? 2.581 -5.418 -6.942 1.00 90.31 116 GLY A N 1
ATOM 851 C CA . GLY A 1 116 ? 2.891 -6.223 -5.772 1.00 90.31 116 GLY A CA 1
ATOM 852 C C . GLY A 1 116 ? 2.664 -5.471 -4.476 1.00 90.31 116 GLY A C 1
ATOM 853 O O . GLY A 1 116 ? 2.189 -4.335 -4.458 1.00 90.31 116 GLY A O 1
ATOM 854 N N . ILE A 1 117 ? 3.020 -6.132 -3.385 1.00 93.12 117 ILE A N 1
ATOM 855 C CA . ILE A 1 117 ? 2.941 -5.594 -2.032 1.00 93.12 117 ILE A CA 1
ATOM 856 C C . ILE A 1 117 ? 4.270 -5.809 -1.321 1.00 93.12 117 ILE A C 1
ATOM 858 O O . ILE A 1 117 ? 5.003 -6.750 -1.623 1.00 93.12 117 ILE A O 1
ATOM 862 N N . GLY A 1 118 ? 4.566 -4.939 -0.366 1.00 89.88 118 GLY A N 1
ATOM 863 C CA . GLY A 1 118 ? 5.761 -5.014 0.458 1.00 89.88 118 GLY A CA 1
ATOM 864 C C . GLY A 1 118 ? 5.463 -4.616 1.895 1.00 89.88 118 GLY A C 1
ATOM 865 O O . GLY A 1 118 ? 4.522 -3.874 2.176 1.00 89.88 118 GLY A O 1
ATOM 866 N N . ALA A 1 119 ? 6.278 -5.110 2.814 1.00 91.00 119 ALA A N 1
ATOM 867 C CA . ALA A 1 119 ? 6.286 -4.674 4.199 1.00 91.00 119 ALA A CA 1
ATOM 868 C C . ALA A 1 119 ? 7.739 -4.572 4.663 1.00 91.00 119 ALA A C 1
ATOM 870 O O . ALA A 1 119 ? 8.539 -5.472 4.416 1.00 91.00 119 ALA A O 1
ATOM 871 N N . MET A 1 120 ? 8.073 -3.478 5.337 1.00 90.38 120 MET A N 1
ATOM 872 C CA . MET A 1 120 ? 9.391 -3.216 5.903 1.00 90.38 120 MET A CA 1
ATOM 873 C C . MET A 1 120 ? 9.217 -2.870 7.375 1.00 90.38 120 MET A C 1
ATOM 875 O O . MET A 1 120 ? 8.465 -1.959 7.709 1.00 90.38 120 MET A O 1
ATOM 879 N N . LEU A 1 121 ? 9.874 -3.626 8.261 1.00 90.12 121 LEU A N 1
ATOM 880 C CA . LEU A 1 121 ? 9.783 -3.451 9.722 1.00 90.12 121 LEU A CA 1
ATOM 881 C C . LEU A 1 121 ? 8.326 -3.394 10.246 1.00 90.12 121 LEU A C 1
ATOM 883 O O . LEU A 1 121 ? 8.025 -2.824 11.297 1.00 90.12 121 LEU A O 1
ATOM 887 N N . ALA A 1 122 ? 7.391 -3.975 9.490 1.00 89.44 122 ALA A N 1
ATOM 888 C CA . ALA A 1 122 ? 5.964 -3.860 9.724 1.00 89.44 122 ALA A CA 1
ATOM 889 C C . ALA A 1 122 ? 5.310 -5.234 9.842 1.00 89.44 122 ALA A C 1
ATOM 891 O O . ALA A 1 122 ? 5.483 -6.106 8.994 1.00 89.44 122 ALA A O 1
ATOM 892 N N . ARG A 1 123 ? 4.483 -5.396 10.878 1.00 90.44 123 ARG A N 1
ATOM 893 C CA . ARG A 1 123 ? 3.513 -6.490 10.971 1.00 90.44 123 ARG A CA 1
ATOM 894 C C . ARG A 1 123 ? 2.260 -6.063 10.220 1.00 90.44 123 ARG A C 1
ATOM 896 O O . ARG A 1 123 ? 1.512 -5.223 10.723 1.00 90.44 123 ARG A O 1
ATOM 903 N N . ALA A 1 124 ? 2.060 -6.604 9.025 1.00 89.88 124 ALA A N 1
ATOM 904 C CA . ALA A 1 124 ? 0.990 -6.192 8.127 1.00 89.88 124 ALA A CA 1
ATOM 905 C C . ALA A 1 124 ? 0.130 -7.369 7.668 1.00 89.88 124 ALA A C 1
ATOM 907 O O . ALA A 1 124 ? 0.596 -8.503 7.583 1.00 89.88 124 ALA A O 1
ATOM 908 N N . SER A 1 125 ? -1.129 -7.090 7.349 1.00 92.19 125 SER A N 1
ATOM 909 C CA . SER A 1 125 ? -2.052 -8.054 6.758 1.00 92.19 125 SER A CA 1
ATOM 910 C C . SER A 1 125 ? -2.717 -7.444 5.537 1.00 92.19 125 SER A C 1
ATOM 912 O O . SER A 1 125 ? -3.282 -6.352 5.608 1.00 92.19 125 SER A O 1
ATOM 914 N N . PHE A 1 126 ? -2.668 -8.175 4.429 1.00 92.19 126 PHE A N 1
ATOM 915 C CA . PHE A 1 126 ? -3.320 -7.818 3.176 1.00 92.19 126 PHE A CA 1
ATOM 916 C C . PHE A 1 126 ? -4.416 -8.841 2.899 1.00 92.19 126 PHE A C 1
ATOM 918 O O . PHE A 1 126 ? -4.170 -10.045 2.904 1.00 92.19 126 PHE A O 1
ATOM 925 N N . ARG A 1 127 ? -5.641 -8.370 2.673 1.00 92.62 127 ARG A N 1
ATOM 926 C CA . ARG A 1 127 ? -6.796 -9.212 2.335 1.00 92.62 127 ARG A CA 1
ATOM 927 C C . ARG A 1 127 ? -7.448 -8.716 1.061 1.00 92.62 127 ARG A C 1
ATOM 929 O O . ARG A 1 127 ? -7.333 -7.543 0.719 1.00 92.62 127 ARG A O 1
ATOM 936 N N . ASN A 1 128 ? -8.176 -9.603 0.387 1.00 92.81 128 ASN A N 1
ATOM 937 C CA . ASN A 1 128 ? -8.946 -9.267 -0.812 1.00 92.81 128 ASN A CA 1
ATOM 938 C C . ASN A 1 128 ? -8.108 -8.553 -1.888 1.00 92.81 128 ASN A C 1
ATOM 940 O O . ASN A 1 128 ? -8.619 -7.656 -2.553 1.00 92.81 128 ASN A O 1
ATOM 944 N N . TRP A 1 129 ? -6.831 -8.929 -2.029 1.00 92.88 129 TRP A N 1
ATOM 945 C CA . TRP A 1 129 ? -5.969 -8.404 -3.082 1.00 92.88 129 TRP A CA 1
ATOM 946 C C . TRP A 1 129 ? -6.549 -8.764 -4.447 1.00 92.88 129 TRP A C 1
ATOM 948 O O . TRP A 1 129 ? -6.779 -9.940 -4.740 1.00 92.88 129 TRP A O 1
ATOM 958 N N . LYS A 1 130 ? -6.809 -7.749 -5.267 1.00 92.00 130 LYS A N 1
ATOM 959 C CA . LYS A 1 130 ? -7.333 -7.906 -6.622 1.00 92.00 130 LYS A CA 1
ATOM 960 C C . LYS A 1 130 ? -6.717 -6.870 -7.540 1.00 92.00 130 LYS A C 1
ATOM 962 O O . LYS A 1 130 ? -6.551 -5.715 -7.156 1.00 92.00 130 LYS A O 1
ATOM 967 N N . VAL A 1 131 ? -6.454 -7.303 -8.765 1.00 91.25 131 VAL A N 1
ATOM 968 C CA . VAL A 1 131 ? -6.054 -6.452 -9.880 1.00 91.25 131 VAL A CA 1
ATOM 969 C C . VAL A 1 131 ? -7.092 -6.658 -10.974 1.00 91.25 131 VAL A C 1
ATOM 971 O O . VAL A 1 131 ? -7.267 -7.783 -11.443 1.00 91.25 131 VAL A O 1
ATOM 974 N N . SER A 1 132 ? -7.820 -5.612 -11.346 1.00 89.56 132 SER A N 1
ATOM 975 C CA . SER A 1 132 ? -8.885 -5.680 -12.355 1.00 89.56 132 SER A CA 1
ATOM 976 C C . SER A 1 132 ? -8.624 -4.689 -13.476 1.00 89.56 132 SER A C 1
ATOM 978 O O . SER A 1 132 ? -8.217 -3.563 -13.221 1.00 89.56 132 SER A O 1
ATOM 980 N N . SER A 1 133 ? -8.885 -5.078 -14.723 1.00 83.62 133 SER A N 1
ATOM 981 C CA . SER A 1 133 ? -8.869 -4.120 -15.833 1.00 83.62 133 SER A CA 1
ATOM 982 C C . SER A 1 133 ? -10.015 -3.120 -15.664 1.00 83.62 133 SER A C 1
ATOM 984 O O . SER A 1 133 ? -11.123 -3.509 -15.278 1.00 83.62 133 SER A O 1
ATOM 986 N N . ALA A 1 134 ? -9.760 -1.839 -15.932 1.00 66.31 134 ALA A N 1
ATOM 987 C CA . ALA A 1 134 ? -10.799 -0.824 -15.835 1.00 66.31 134 ALA A CA 1
ATOM 988 C C . ALA A 1 134 ? -11.905 -1.119 -16.863 1.00 66.31 134 ALA A C 1
ATOM 990 O O . ALA A 1 134 ? -11.647 -1.180 -18.062 1.00 66.31 134 ALA A O 1
ATOM 991 N N . GLY A 1 135 ? -13.137 -1.329 -16.390 1.00 53.09 135 GLY A N 1
ATOM 992 C CA . GLY A 1 135 ? -14.313 -1.519 -17.250 1.00 53.09 135 GLY A CA 1
ATOM 993 C C . GLY A 1 135 ? -14.960 -2.907 -17.239 1.00 53.09 135 GLY A C 1
ATOM 994 O O . GLY A 1 135 ? -16.028 -3.052 -17.826 1.00 53.09 135 GLY A O 1
ATOM 995 N N . GLN A 1 136 ? -14.417 -3.911 -16.537 1.00 44.12 136 GLN A N 1
ATOM 996 C CA . GLN A 1 136 ? -15.171 -5.148 -16.270 1.00 44.12 136 GLN A CA 1
ATOM 997 C C . GLN A 1 136 ? -15.890 -5.070 -14.919 1.00 44.12 136 GLN A C 1
ATOM 999 O O . GLN A 1 136 ? -15.388 -5.499 -13.880 1.00 44.12 136 GLN A O 1
ATOM 1004 N N . GLY A 1 137 ? -17.103 -4.510 -14.963 1.00 35.44 137 GLY A N 1
ATOM 1005 C CA . GLY A 1 137 ? -18.140 -4.777 -13.969 1.00 35.44 137 GLY A CA 1
ATOM 1006 C C . GLY A 1 137 ? -18.470 -6.274 -13.940 1.00 35.44 137 GLY A C 1
ATOM 1007 O O . GLY A 1 137 ? -18.395 -6.958 -14.958 1.00 35.44 137 GLY A O 1
ATOM 1008 N N . GLY A 1 138 ? -18.756 -6.787 -12.746 1.00 41.12 138 GLY A N 1
ATOM 1009 C CA . GLY A 1 138 ? -18.628 -8.201 -12.416 1.00 41.12 138 GLY A CA 1
ATOM 1010 C C . GLY A 1 138 ? -19.454 -9.184 -13.250 1.00 41.12 138 GLY A C 1
ATOM 1011 O O . GLY A 1 138 ? -20.636 -8.985 -13.513 1.00 41.12 138 GLY A O 1
ATOM 1012 N N . GLN A 1 139 ? -18.836 -10.332 -13.517 1.00 31.50 139 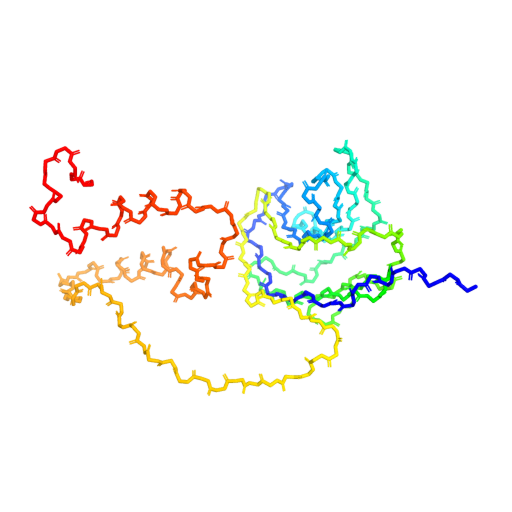GLN A N 1
ATOM 1013 C CA . GLN A 1 139 ? -19.524 -11.611 -13.631 1.00 31.50 139 GLN A CA 1
ATOM 1014 C C . GLN A 1 139 ? -18.973 -12.540 -12.551 1.00 31.50 139 GLN A C 1
ATOM 1016 O O . GLN A 1 139 ? -17.820 -12.967 -12.585 1.00 31.50 139 GLN A O 1
ATOM 1021 N N . GLN A 1 140 ? -19.814 -12.830 -11.558 1.00 39.00 140 GLN A N 1
ATOM 1022 C CA . GLN A 1 140 ? -19.645 -13.991 -10.696 1.00 39.00 140 GLN A CA 1
ATOM 1023 C C . GLN A 1 140 ? -19.792 -15.242 -11.565 1.00 39.00 140 GLN A C 1
ATOM 1025 O O . GLN A 1 140 ? -20.898 -15.635 -11.928 1.00 39.00 140 GLN A O 1
ATOM 1030 N N . GLY A 1 141 ? -18.669 -15.876 -11.889 1.00 27.55 141 GLY A N 1
ATOM 1031 C CA . GLY A 1 141 ? -18.656 -17.268 -12.312 1.00 27.55 141 GLY A CA 1
ATOM 1032 C C . GLY A 1 141 ? -18.912 -18.154 -11.098 1.00 27.55 141 GLY A C 1
ATOM 1033 O O . GLY A 1 141 ? -17.997 -18.448 -10.334 1.00 27.55 141 GLY A O 1
ATOM 1034 N N . SER A 1 142 ? -20.169 -18.557 -10.917 1.00 34.34 142 SER A N 1
ATOM 1035 C CA . SER A 1 142 ? -20.572 -19.678 -10.066 1.00 34.34 142 SER A CA 1
ATOM 1036 C C . SER A 1 142 ? -20.049 -20.983 -10.680 1.00 34.34 142 SER A C 1
ATOM 1038 O O . SER A 1 142 ? -20.761 -21.657 -11.419 1.00 34.34 142 SER A O 1
ATOM 1040 N N . GLY A 1 143 ? -18.790 -21.323 -10.409 1.00 25.20 143 GLY A N 1
ATOM 1041 C CA . GLY A 1 143 ? -18.218 -22.637 -10.699 1.00 25.20 143 GLY A CA 1
ATOM 1042 C C . GLY A 1 143 ? -18.147 -23.435 -9.405 1.00 25.20 143 GLY A C 1
ATOM 1043 O O . GLY A 1 143 ? -17.394 -23.063 -8.508 1.00 25.20 143 GLY A O 1
ATOM 1044 N N . GLY A 1 144 ? -18.974 -24.477 -9.290 1.00 29.22 144 GLY A N 1
ATOM 1045 C CA . GLY A 1 144 ? -19.067 -25.339 -8.115 1.00 29.22 144 GLY A CA 1
ATOM 1046 C C . GLY A 1 144 ? -17.696 -25.841 -7.671 1.00 29.22 144 GLY A C 1
ATOM 1047 O O . GLY A 1 144 ? -17.023 -26.568 -8.396 1.00 29.22 144 GLY A O 1
ATOM 1048 N N . ALA A 1 145 ? -17.291 -25.428 -6.473 1.00 31.44 145 ALA A N 1
ATOM 1049 C CA . ALA A 1 145 ? -16.128 -25.962 -5.796 1.00 31.44 145 ALA A CA 1
ATOM 1050 C C . ALA A 1 145 ? -16.479 -27.359 -5.280 1.00 31.44 145 ALA A C 1
ATOM 1052 O O . ALA A 1 145 ? -17.186 -27.502 -4.281 1.00 31.44 145 ALA A O 1
ATOM 1053 N N . GLU A 1 146 ? -15.982 -28.392 -5.953 1.00 30.72 146 GLU A N 1
ATOM 1054 C CA . GLU A 1 146 ? -15.820 -29.688 -5.313 1.00 30.72 146 GLU A CA 1
ATOM 1055 C C . GLU A 1 146 ? -14.738 -29.504 -4.241 1.00 30.72 146 GLU A C 1
ATOM 1057 O O . GLU A 1 146 ? -13.560 -29.280 -4.525 1.00 30.72 146 GLU A O 1
ATOM 1062 N N . ALA A 1 147 ? -15.184 -29.426 -2.989 1.00 32.81 147 ALA A N 1
ATOM 1063 C CA . ALA A 1 147 ? -14.327 -29.179 -1.848 1.00 32.81 147 ALA A CA 1
ATOM 1064 C C . ALA A 1 147 ? -13.385 -30.372 -1.660 1.00 32.81 147 ALA A C 1
ATOM 1066 O O . ALA A 1 147 ? -13.794 -31.421 -1.158 1.00 32.81 147 ALA A O 1
ATOM 1067 N N . ILE A 1 148 ? -12.110 -30.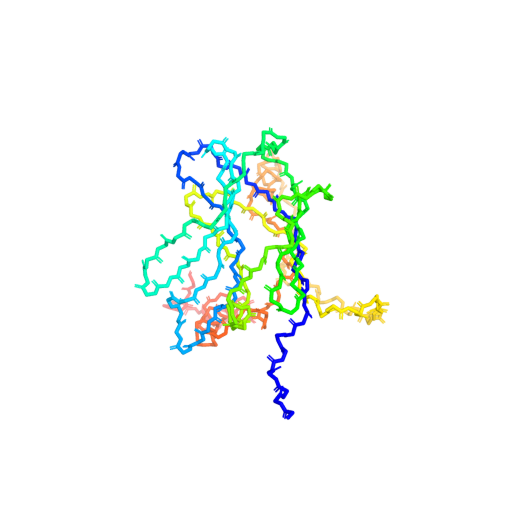198 -2.011 1.00 36.88 148 ILE A N 1
ATOM 1068 C CA . ILE A 1 148 ? -11.048 -31.062 -1.499 1.00 36.88 148 ILE A CA 1
ATOM 1069 C C . ILE A 1 148 ? -11.078 -30.903 0.021 1.00 36.88 148 ILE A C 1
ATOM 1071 O O . ILE A 1 148 ? -10.755 -29.845 0.566 1.00 36.88 148 ILE A O 1
ATOM 107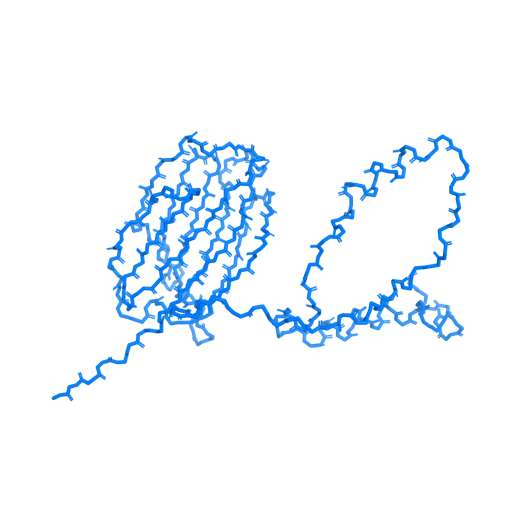5 N N . ARG A 1 149 ? -11.549 -31.945 0.709 1.00 36.53 149 ARG A N 1
ATOM 1076 C CA . ARG A 1 149 ? -11.504 -32.018 2.168 1.00 36.53 149 ARG A CA 1
ATOM 1077 C C . ARG A 1 149 ? -10.036 -31.952 2.595 1.00 36.53 149 ARG A C 1
ATOM 1079 O O . ARG A 1 149 ? -9.228 -32.677 2.017 1.00 36.53 149 ARG A O 1
ATOM 1086 N N . PRO A 1 150 ? -9.674 -31.121 3.584 1.00 39.62 150 PRO A N 1
ATOM 1087 C CA . PRO A 1 150 ? -8.307 -31.096 4.072 1.00 39.62 150 PRO A CA 1
ATOM 1088 C C . PRO A 1 150 ? -7.951 -32.478 4.631 1.00 39.62 150 PRO A C 1
ATOM 1090 O O . PRO A 1 150 ? -8.639 -32.996 5.511 1.00 39.62 150 PRO A O 1
ATOM 1093 N N . VAL A 1 151 ? -6.886 -33.075 4.091 1.00 42.97 151 VAL A N 1
ATOM 1094 C CA . VAL A 1 151 ? -6.265 -34.313 4.581 1.00 42.97 151 VAL A CA 1
ATOM 1095 C C . VAL A 1 151 ? -5.442 -33.957 5.820 1.00 42.97 151 VAL A C 1
ATOM 1097 O O . VAL A 1 151 ? -4.219 -33.992 5.815 1.00 42.97 151 VAL A O 1
ATOM 1100 N N . PHE A 1 152 ? -6.121 -33.533 6.881 1.00 42.72 152 PHE A N 1
ATOM 1101 C CA . PHE A 1 152 ? -5.581 -33.668 8.226 1.00 42.72 152 PHE A CA 1
ATOM 1102 C C . PHE A 1 152 ? -6.253 -34.892 8.843 1.00 42.72 152 PHE A C 1
ATOM 1104 O O . PHE A 1 152 ? -7.457 -35.085 8.627 1.00 42.72 152 PHE A O 1
ATOM 1111 N N . PRO A 1 153 ? -5.510 -35.743 9.571 1.00 42.19 153 PRO A N 1
ATOM 1112 C CA . PRO A 1 153 ? -6.113 -36.863 10.275 1.00 42.19 153 PRO A CA 1
ATOM 1113 C C . PRO A 1 153 ? -7.280 -36.347 11.132 1.00 42.19 153 PRO A C 1
ATOM 1115 O O . PRO A 1 153 ? -7.202 -35.233 11.661 1.00 42.19 153 PRO A O 1
ATOM 1118 N N . PRO A 1 154 ? -8.390 -37.102 11.227 1.00 41.47 154 PRO A N 1
ATOM 1119 C CA . PRO A 1 154 ? -9.575 -36.664 11.951 1.00 41.47 154 PRO A CA 1
ATOM 1120 C C . PRO A 1 154 ? -9.164 -36.231 13.354 1.00 41.47 154 PRO A C 1
ATOM 1122 O O . PRO A 1 154 ? -8.510 -36.993 14.064 1.00 41.47 154 PRO A O 1
ATOM 1125 N N . GLN A 1 155 ? -9.512 -34.989 13.703 1.00 51.84 155 GLN A N 1
ATOM 1126 C CA . GLN A 1 155 ? -9.149 -34.350 14.961 1.00 51.84 155 GLN A CA 1
ATOM 1127 C C . GLN A 1 155 ? -9.468 -35.292 16.123 1.00 51.84 155 GLN A C 1
ATOM 1129 O O . GLN A 1 155 ? -10.629 -35.484 16.498 1.00 51.84 155 GLN A O 1
ATOM 1134 N N . GLY A 1 156 ? -8.420 -35.900 16.680 1.00 48.03 156 GLY A N 1
ATOM 1135 C CA . GLY A 1 156 ? -8.498 -36.528 17.982 1.00 48.03 156 GLY A CA 1
ATOM 1136 C C . GLY A 1 156 ? -8.918 -35.437 18.952 1.00 48.03 156 GLY A C 1
ATOM 1137 O O . GLY A 1 156 ? -8.268 -34.399 19.035 1.00 48.03 156 GLY A O 1
ATOM 1138 N N . LYS A 1 157 ? -10.050 -35.632 19.628 1.00 49.56 157 LYS A N 1
ATOM 1139 C CA . LYS A 1 157 ? -10.506 -34.724 20.680 1.00 49.56 157 LYS A CA 1
ATOM 1140 C C . LYS A 1 157 ? -9.364 -34.579 21.684 1.00 49.56 157 LYS A C 1
ATOM 1142 O O . LYS A 1 157 ? -9.059 -35.542 22.381 1.00 49.56 157 LYS A O 1
ATOM 1147 N N . TYR A 1 158 ? -8.736 -33.407 21.745 1.00 57.00 158 TYR A N 1
ATOM 1148 C CA . TYR A 1 158 ? -7.785 -33.082 22.801 1.00 57.00 158 TYR A CA 1
ATOM 1149 C C . TYR A 1 158 ? -8.554 -33.123 24.126 1.00 57.00 158 TYR A C 1
ATOM 1151 O O . TYR A 1 158 ? -9.413 -32.282 24.391 1.00 57.00 158 TYR A O 1
ATOM 1159 N N . THR A 1 159 ? -8.349 -34.174 24.913 1.00 51.81 159 THR A N 1
ATOM 1160 C CA . THR A 1 159 ? -9.020 -34.356 26.201 1.00 51.81 159 THR A CA 1
ATOM 1161 C C . THR A 1 159 ? -8.215 -33.653 27.290 1.00 51.81 159 THR A C 1
ATOM 1163 O O . THR A 1 159 ? -7.164 -34.158 27.671 1.00 51.81 159 THR A O 1
ATOM 1166 N N . GLY A 1 160 ? -8.701 -32.513 27.796 1.00 61.88 160 GLY A N 1
ATOM 1167 C CA . GLY A 1 160 ? -8.129 -31.829 28.966 1.00 61.88 160 GLY A CA 1
ATOM 1168 C C . GLY A 1 160 ? -8.222 -30.297 28.933 1.00 61.88 160 GLY A C 1
ATOM 1169 O O . GLY A 1 160 ? -8.769 -29.714 27.994 1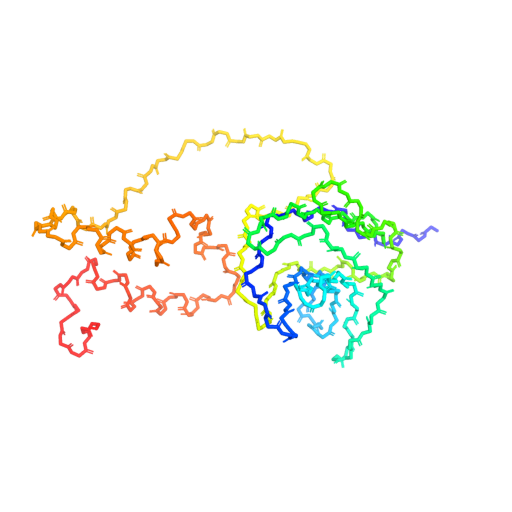.00 61.88 160 GLY A O 1
ATOM 1170 N N . ASP A 1 161 ? -7.655 -29.652 29.960 1.00 58.03 161 ASP A N 1
ATOM 1171 C CA . ASP A 1 161 ? -7.561 -28.185 30.118 1.00 58.03 161 ASP A CA 1
ATOM 1172 C C . ASP A 1 161 ? -6.750 -27.486 29.005 1.00 58.03 161 ASP A C 1
ATOM 1174 O O . ASP A 1 161 ? -6.830 -26.265 28.837 1.00 58.03 161 ASP A O 1
ATOM 1178 N N . ASP A 1 162 ? -6.054 -28.260 28.171 1.00 60.78 162 ASP A N 1
ATOM 1179 C CA . ASP A 1 162 ? -5.302 -27.786 27.008 1.00 60.78 162 ASP A CA 1
ATOM 1180 C C . ASP A 1 162 ? -6.193 -27.309 25.858 1.00 60.78 162 ASP A C 1
ATOM 1182 O O . ASP A 1 162 ? -5.715 -26.611 24.967 1.00 60.78 162 ASP A O 1
ATOM 1186 N N . ALA A 1 163 ? -7.499 -27.603 25.876 1.00 64.94 163 ALA A N 1
ATOM 1187 C CA . ALA A 1 163 ? -8.419 -27.177 24.821 1.00 64.94 163 ALA A CA 1
ATOM 1188 C C . ALA A 1 163 ? -8.393 -25.655 24.601 1.00 64.94 163 ALA A C 1
ATOM 1190 O O . ALA A 1 163 ? -8.450 -25.199 23.466 1.00 64.94 163 ALA A O 1
ATOM 1191 N N . LYS A 1 164 ? -8.245 -24.857 25.668 1.00 65.31 164 LYS A N 1
ATOM 1192 C CA . LYS A 1 164 ? -8.154 -23.389 25.565 1.00 65.31 164 LYS A CA 1
ATOM 1193 C C . LYS A 1 164 ? -6.819 -22.924 24.991 1.00 65.31 164 LYS A C 1
ATOM 1195 O O . LYS A 1 164 ? -6.779 -21.913 24.295 1.00 65.31 164 LYS A O 1
ATOM 1200 N N . PHE A 1 165 ? -5.741 -23.637 25.302 1.00 69.94 165 PHE A N 1
ATOM 1201 C CA . PHE A 1 165 ? -4.405 -23.312 24.818 1.00 69.94 165 PHE A CA 1
ATOM 1202 C C . PHE A 1 165 ? -4.268 -23.669 23.339 1.00 69.94 165 PHE A C 1
ATOM 1204 O O . PHE A 1 165 ? -3.783 -22.859 22.558 1.00 69.94 165 PHE A O 1
ATOM 1211 N N . VAL A 1 166 ? -4.807 -24.822 22.942 1.00 67.38 166 VAL A N 1
ATOM 1212 C CA . VAL A 1 166 ? -4.930 -25.233 21.542 1.00 67.38 166 VAL A CA 1
ATOM 1213 C C . VAL A 1 166 ? -5.778 -24.229 20.768 1.00 67.38 166 VAL A C 1
ATOM 1215 O O . VAL A 1 166 ? -5.324 -23.741 19.745 1.00 67.38 166 VAL A O 1
ATOM 1218 N N . ASP A 1 167 ? -6.940 -23.816 21.281 1.00 69.88 167 ASP A N 1
ATOM 1219 C CA . ASP A 1 167 ? -7.791 -22.826 20.601 1.00 69.88 167 ASP A CA 1
ATOM 1220 C C . ASP A 1 167 ? -7.101 -21.453 20.471 1.00 69.88 167 ASP A C 1
ATOM 1222 O O . ASP A 1 167 ? -7.289 -20.734 19.488 1.00 69.88 167 ASP A O 1
ATOM 1226 N N . MET A 1 168 ? -6.271 -21.084 21.452 1.00 72.31 168 MET A N 1
ATOM 1227 C CA . MET A 1 168 ? -5.460 -19.866 21.412 1.00 72.31 168 MET A CA 1
ATOM 1228 C C . MET A 1 168 ? -4.336 -19.973 20.375 1.00 72.31 168 MET A C 1
ATOM 1230 O O . MET A 1 168 ? -4.179 -19.062 19.567 1.00 72.31 168 MET A O 1
ATOM 1234 N N . ILE A 1 169 ? -3.601 -21.086 20.353 1.00 70.62 169 ILE A N 1
ATOM 1235 C CA . ILE A 1 169 ? -2.530 -21.349 19.382 1.00 70.62 169 ILE A CA 1
ATOM 1236 C C . ILE A 1 169 ? -3.098 -21.453 17.966 1.00 70.62 169 ILE A C 1
ATOM 1238 O O . ILE A 1 169 ? -2.547 -20.871 17.037 1.00 70.62 169 ILE A O 1
ATOM 1242 N N . GLU A 1 170 ? -4.222 -22.142 17.783 1.00 64.88 170 GLU A N 1
ATOM 1243 C CA . GLU A 1 170 ? -4.891 -22.246 16.490 1.00 64.88 170 GLU A CA 1
ATOM 1244 C C . GLU A 1 170 ? -5.319 -20.871 15.972 1.00 64.88 170 GLU A C 1
ATOM 1246 O O . GLU A 1 170 ? -5.196 -20.609 14.780 1.00 64.88 170 GLU A O 1
ATOM 1251 N N . ARG A 1 171 ? -5.786 -19.969 16.844 1.00 66.31 171 ARG A N 1
ATOM 1252 C CA . ARG A 1 171 ? -6.123 -18.591 16.451 1.00 66.31 171 ARG A CA 1
ATOM 1253 C C . ARG A 1 171 ? -4.896 -17.737 16.139 1.00 66.31 171 ARG A C 1
ATOM 1255 O O . ARG A 1 171 ? -5.006 -16.851 15.296 1.00 66.31 171 ARG A O 1
ATOM 1262 N N . ASP A 1 172 ? -3.779 -17.967 16.824 1.00 61.59 172 ASP A N 1
ATOM 1263 C CA . ASP A 1 172 ? -2.572 -17.141 16.699 1.00 61.59 172 ASP A CA 1
ATOM 1264 C C . ASP A 1 172 ? -1.667 -17.591 15.535 1.00 61.59 172 ASP A C 1
ATOM 1266 O O . ASP A 1 172 ? -1.008 -16.765 14.906 1.00 61.59 172 ASP A O 1
ATOM 1270 N N . ILE A 1 173 ? -1.675 -18.889 15.200 1.00 60.09 173 ILE A N 1
ATOM 1271 C CA . ILE A 1 173 ? -0.814 -19.484 14.164 1.00 60.09 173 ILE A CA 1
ATOM 1272 C C . ILE A 1 173 ? -1.566 -19.761 12.850 1.00 60.09 173 ILE A C 1
ATOM 1274 O O . ILE A 1 173 ? -0.987 -19.591 11.776 1.00 60.09 173 ILE A O 1
ATOM 1278 N N . LEU A 1 174 ? -2.841 -20.178 12.882 1.00 56.22 174 LEU A N 1
ATOM 1279 C CA . LEU A 1 174 ? -3.581 -20.551 11.666 1.00 56.22 174 LEU A CA 1
ATOM 1280 C C . LEU A 1 174 ? -4.469 -19.402 11.168 1.00 56.22 174 LEU A C 1
ATOM 1282 O O . LEU A 1 174 ? -5.628 -19.271 11.569 1.00 56.22 174 LEU A O 1
ATOM 1286 N N . ASP A 1 175 ? -3.991 -18.634 10.184 1.00 55.56 175 ASP A N 1
ATOM 1287 C CA . ASP A 1 175 ? -4.893 -17.828 9.352 1.00 55.56 175 ASP A CA 1
ATOM 1288 C C . ASP A 1 175 ? -5.621 -18.761 8.365 1.00 55.56 175 ASP A C 1
ATOM 1290 O O . ASP A 1 175 ? -5.142 -19.075 7.275 1.00 55.56 175 ASP A O 1
ATOM 1294 N N . ARG A 1 176 ? -6.796 -19.262 8.772 1.00 55.38 176 ARG A N 1
ATOM 1295 C CA . ARG A 1 176 ? -7.606 -20.264 8.039 1.00 55.38 176 ARG A CA 1
ATOM 1296 C C . ARG A 1 176 ? -8.128 -19.783 6.672 1.00 55.38 176 ARG A C 1
ATOM 1298 O O . ARG A 1 176 ? -8.897 -20.493 6.025 1.00 55.38 176 ARG A O 1
ATOM 1305 N N . LYS A 1 177 ? -7.760 -18.577 6.230 1.00 49.06 177 LYS A N 1
ATOM 1306 C CA . LYS A 1 177 ? -8.234 -17.936 4.995 1.00 49.06 177 LYS A CA 1
ATOM 1307 C C . LYS A 1 177 ? -7.092 -17.527 4.058 1.00 49.06 177 LYS A C 1
ATOM 1309 O O . LYS A 1 177 ? -7.107 -16.447 3.473 1.00 49.06 177 LYS A O 1
ATOM 1314 N N . LEU A 1 178 ? -6.130 -18.419 3.851 1.00 54.81 178 LEU A N 1
ATOM 1315 C CA . LEU A 1 178 ? -5.183 -18.311 2.743 1.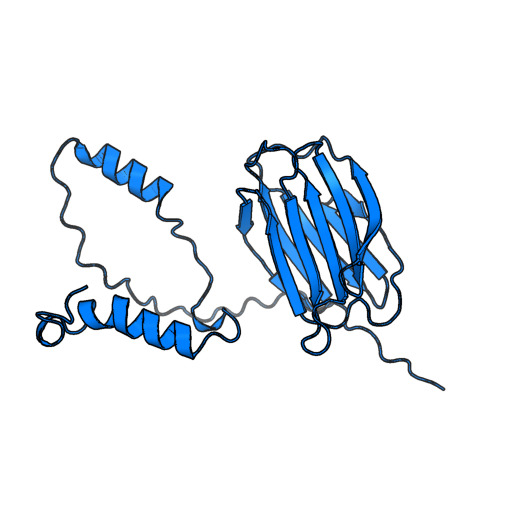00 54.81 178 LEU A CA 1
ATOM 1316 C C . LEU A 1 178 ? -5.919 -18.645 1.435 1.00 54.81 178 LEU A C 1
ATOM 1318 O O . LEU A 1 178 ? -6.020 -19.800 1.038 1.00 54.81 178 LEU A O 1
ATOM 1322 N N . SER A 1 179 ? -6.471 -17.633 0.762 1.00 60.44 179 SER A N 1
ATOM 1323 C CA . SER A 1 179 ? -7.050 -17.787 -0.584 1.00 60.44 179 SER A CA 1
ATOM 1324 C C . SER A 1 179 ? -5.988 -17.882 -1.687 1.00 60.44 179 SER A C 1
ATOM 1326 O O . SER A 1 179 ? -6.331 -17.815 -2.863 1.00 60.44 179 SER A O 1
ATOM 1328 N N . THR A 1 180 ? -4.713 -17.967 -1.311 1.00 64.25 180 THR A N 1
ATOM 1329 C CA . THR A 1 180 ? -3.571 -18.035 -2.219 1.00 64.25 180 THR A CA 1
ATOM 1330 C C . THR A 1 180 ? -3.324 -19.489 -2.579 1.00 64.25 180 THR A C 1
ATOM 1332 O O . THR A 1 180 ? -2.958 -20.287 -1.712 1.00 64.25 180 THR A O 1
ATOM 1335 N N . LYS A 1 181 ? -3.528 -19.844 -3.847 1.00 69.50 181 LYS A N 1
ATOM 1336 C CA . LYS A 1 181 ? -3.165 -21.170 -4.340 1.00 69.50 181 LYS A CA 1
ATOM 1337 C C . LYS A 1 181 ? -1.665 -21.235 -4.598 1.00 69.50 181 LYS A C 1
ATOM 1339 O O . LYS A 1 181 ? -0.996 -20.218 -4.777 1.00 69.50 181 LYS A O 1
ATOM 1344 N N . TRP A 1 182 ? -1.128 -22.447 -4.641 1.00 63.06 182 TRP A N 1
ATOM 1345 C CA . TRP A 1 182 ? 0.286 -22.666 -4.927 1.00 63.06 182 TRP A CA 1
ATOM 1346 C C . TRP A 1 182 ? 0.683 -22.112 -6.296 1.00 63.06 182 TRP A C 1
ATOM 1348 O O . TRP A 1 182 ? 1.786 -21.599 -6.468 1.00 63.06 182 TRP A O 1
ATOM 1358 N N . GLU A 1 183 ? -0.237 -22.153 -7.255 1.00 68.06 183 GLU A N 1
ATOM 1359 C CA . GLU A 1 183 ? -0.070 -21.640 -8.613 1.00 68.06 183 GLU A CA 1
ATOM 1360 C C . GLU A 1 183 ? -0.044 -20.102 -8.670 1.00 68.06 183 GLU A C 1
ATOM 1362 O O . GLU A 1 183 ? 0.533 -19.542 -9.600 1.00 68.06 183 GLU A O 1
ATOM 1367 N N . ASP A 1 184 ? -0.586 -19.415 -7.656 1.00 67.69 184 ASP A N 1
ATOM 1368 C CA . ASP A 1 184 ? -0.681 -17.948 -7.614 1.00 67.69 184 ASP A CA 1
ATOM 1369 C C . ASP A 1 184 ? 0.639 -17.274 -7.184 1.00 67.69 184 ASP A C 1
ATOM 1371 O O . ASP A 1 184 ? 0.823 -16.068 -7.360 1.00 67.69 184 ASP A O 1
ATOM 1375 N N . VAL A 1 185 ? 1.590 -18.038 -6.632 1.00 69.44 185 VAL A N 1
ATOM 1376 C CA . VAL A 1 185 ? 2.921 -17.541 -6.244 1.00 69.44 185 VAL A CA 1
ATOM 1377 C C . VAL A 1 185 ? 3.851 -17.573 -7.462 1.00 69.44 185 VAL A C 1
ATOM 1379 O O . VAL A 1 185 ? 4.179 -18.643 -7.968 1.00 69.44 185 VAL A O 1
ATOM 1382 N N . ALA A 1 186 ? 4.301 -16.426 -7.967 1.00 73.31 186 ALA A N 1
ATOM 1383 C CA . ALA A 1 186 ? 5.067 -16.383 -9.216 1.00 73.31 186 ALA A CA 1
ATOM 1384 C C . ALA A 1 186 ? 6.477 -17.019 -9.115 1.00 73.31 186 ALA A C 1
ATOM 1386 O O . ALA A 1 186 ? 7.219 -16.740 -8.178 1.00 73.31 186 ALA A O 1
ATOM 1387 N N . LYS A 1 187 ? 6.862 -17.796 -10.146 1.00 58.50 187 LYS A N 1
ATOM 1388 C CA . LYS A 1 187 ? 8.247 -18.182 -10.521 1.00 58.50 187 LYS A CA 1
ATOM 1389 C C . LYS A 1 187 ? 9.130 -18.768 -9.402 1.00 58.50 187 LYS A C 1
ATOM 1391 O O . LYS A 1 187 ? 10.263 -18.335 -9.212 1.00 58.50 187 LYS A O 1
ATOM 1396 N N . LEU A 1 188 ? 8.630 -19.778 -8.694 1.00 68.44 188 LEU A N 1
ATOM 1397 C CA . LEU A 1 188 ? 9.380 -20.520 -7.669 1.00 68.44 188 LEU A CA 1
ATOM 1398 C C . LEU A 1 188 ? 9.270 -22.037 -7.875 1.00 68.44 188 LEU A C 1
ATOM 1400 O O . LEU A 1 188 ? 9.183 -22.777 -6.907 1.00 68.44 188 LEU A O 1
ATOM 1404 N N . ASP A 1 189 ? 9.226 -22.511 -9.118 1.00 76.06 189 ASP A N 1
ATOM 1405 C CA . ASP A 1 189 ? 8.858 -23.900 -9.433 1.00 76.06 189 ASP A CA 1
ATOM 1406 C C . ASP A 1 189 ? 9.780 -24.938 -8.769 1.00 76.06 189 ASP A C 1
ATOM 1408 O O . ASP A 1 189 ? 9.295 -25.919 -8.205 1.00 76.06 189 ASP A O 1
ATOM 1412 N N . ASP A 1 190 ? 11.088 -24.668 -8.713 1.00 73.38 190 ASP A N 1
ATOM 1413 C CA . ASP A 1 190 ? 12.058 -25.552 -8.055 1.00 73.38 190 ASP A CA 1
ATOM 1414 C C . ASP A 1 190 ? 11.914 -25.549 -6.526 1.00 73.38 190 ASP A C 1
ATOM 1416 O O . ASP A 1 190 ? 11.843 -26.606 -5.900 1.00 73.38 190 ASP A O 1
ATOM 1420 N N . ALA A 1 191 ? 11.814 -24.366 -5.910 1.00 79.50 191 ALA A N 1
ATOM 1421 C CA . ALA A 1 191 ? 11.632 -24.233 -4.461 1.00 79.50 191 ALA A CA 1
ATOM 1422 C C . ALA A 1 191 ? 10.296 -24.837 -4.009 1.00 79.50 191 ALA A C 1
ATOM 1424 O O . ALA A 1 191 ? 10.200 -25.478 -2.962 1.00 79.50 191 ALA A O 1
ATOM 1425 N N . LYS A 1 192 ? 9.269 -24.673 -4.841 1.00 78.06 192 LYS A N 1
ATOM 1426 C CA . LYS A 1 192 ? 7.964 -25.278 -4.659 1.00 78.06 192 LYS A CA 1
ATOM 1427 C C . LYS A 1 192 ? 8.053 -26.805 -4.699 1.00 78.06 192 LYS A C 1
ATOM 1429 O O . LYS A 1 192 ? 7.592 -27.472 -3.775 1.00 78.06 192 LYS A O 1
ATOM 1434 N N . ARG A 1 193 ? 8.689 -27.367 -5.726 1.00 76.81 193 ARG A N 1
ATOM 1435 C CA . ARG A 1 193 ? 8.861 -28.820 -5.832 1.00 76.81 193 ARG A CA 1
ATOM 1436 C C . ARG A 1 193 ? 9.572 -29.390 -4.600 1.00 76.81 193 ARG A C 1
ATOM 1438 O O . ARG A 1 193 ? 9.076 -30.340 -4.007 1.00 76.81 193 ARG A O 1
ATOM 1445 N N . ILE A 1 194 ? 10.658 -28.749 -4.160 1.00 77.56 194 ILE A N 1
ATOM 1446 C CA . ILE A 1 194 ? 11.421 -29.167 -2.972 1.00 77.56 194 ILE A CA 1
ATOM 1447 C C . ILE A 1 194 ? 10.551 -29.150 -1.706 1.00 77.56 194 ILE A C 1
ATOM 1449 O O . ILE A 1 194 ? 10.559 -30.110 -0.941 1.00 77.56 194 ILE A O 1
ATOM 1453 N N . LEU A 1 195 ? 9.777 -28.087 -1.475 1.00 73.19 195 LEU A N 1
ATOM 1454 C CA . LEU A 1 195 ? 8.915 -27.993 -0.290 1.00 73.19 195 LEU A CA 1
ATOM 1455 C C . LEU A 1 195 ? 7.770 -29.012 -0.312 1.00 73.19 195 LEU A C 1
ATOM 1457 O O . LEU A 1 195 ? 7.433 -29.574 0.728 1.00 73.19 195 LEU A O 1
ATOM 1461 N N . GLN A 1 196 ? 7.185 -29.281 -1.481 1.00 71.94 196 GLN A N 1
ATOM 1462 C CA . GLN A 1 196 ? 6.186 -30.342 -1.621 1.00 71.94 196 GLN A CA 1
ATOM 1463 C C . GLN A 1 196 ? 6.785 -31.715 -1.300 1.00 71.94 196 GLN A C 1
ATOM 1465 O O . GLN A 1 196 ? 6.168 -32.499 -0.577 1.00 71.94 196 GLN A O 1
ATOM 1470 N N . GLU A 1 197 ? 7.998 -31.986 -1.778 1.00 72.75 197 GLU A N 1
ATOM 1471 C CA . GLU A 1 197 ? 8.706 -33.233 -1.490 1.00 72.75 197 GLU A CA 1
ATOM 1472 C C . GLU A 1 197 ? 9.063 -33.384 -0.007 1.00 72.75 197 GLU A C 1
ATOM 1474 O O . GLU A 1 197 ? 8.927 -34.475 0.538 1.00 72.75 197 GLU A O 1
ATOM 1479 N N . ALA A 1 198 ? 9.485 -32.301 0.648 1.00 70.44 198 ALA A N 1
ATOM 1480 C CA . ALA A 1 198 ? 9.933 -32.325 2.038 1.00 70.44 198 ALA A CA 1
ATOM 1481 C C . ALA A 1 198 ? 8.786 -32.324 3.063 1.00 70.44 198 ALA A C 1
ATOM 1483 O O . ALA A 1 198 ? 8.961 -32.835 4.164 1.00 70.44 198 ALA A O 1
ATOM 1484 N N . VAL A 1 199 ? 7.627 -31.742 2.732 1.00 66.88 199 VAL A N 1
ATOM 1485 C CA . VAL A 1 199 ? 6.542 -31.508 3.708 1.00 66.88 199 VAL A CA 1
ATOM 1486 C C . VAL A 1 199 ? 5.284 -32.321 3.405 1.00 66.88 199 VAL A C 1
ATOM 1488 O O . VAL A 1 199 ? 4.603 -32.763 4.327 1.00 66.88 199 VAL A O 1
ATOM 1491 N N . VAL A 1 200 ? 4.947 -32.535 2.128 1.00 65.81 200 VAL A N 1
ATOM 1492 C CA . VAL A 1 200 ? 3.670 -33.161 1.734 1.00 65.81 200 VAL A CA 1
ATOM 1493 C C . VAL A 1 200 ? 3.825 -34.657 1.470 1.00 65.81 200 VAL A C 1
ATOM 1495 O O . VAL A 1 200 ? 3.004 -35.447 1.932 1.00 65.81 200 VAL A O 1
ATOM 1498 N N . LEU A 1 201 ? 4.873 -35.070 0.753 1.00 63.47 201 LEU A N 1
ATOM 1499 C CA . LEU A 1 201 ? 5.087 -36.487 0.431 1.00 63.47 201 LEU A CA 1
ATOM 1500 C C . LEU A 1 201 ? 5.282 -37.403 1.656 1.00 63.47 201 LEU A C 1
ATOM 1502 O O . LEU A 1 201 ? 4.726 -38.504 1.625 1.00 63.47 201 LEU A O 1
ATOM 1506 N N . PRO A 1 202 ? 5.943 -36.978 2.754 1.00 61.97 202 PRO A N 1
ATOM 1507 C CA . PRO A 1 202 ? 6.044 -37.800 3.962 1.00 61.97 202 PRO A CA 1
ATOM 1508 C C . PRO A 1 202 ? 4.679 -38.130 4.579 1.00 61.97 202 PRO A C 1
ATOM 1510 O O . PRO A 1 202 ? 4.485 -39.212 5.122 1.00 61.97 202 PRO A O 1
ATOM 1513 N N . LEU A 1 203 ? 3.702 -37.225 4.444 1.00 68.31 203 LEU A N 1
ATOM 1514 C CA . LEU A 1 203 ? 2.342 -37.418 4.957 1.00 68.31 203 LEU A CA 1
ATOM 1515 C C . LEU A 1 203 ? 1.492 -38.333 4.062 1.00 68.31 203 LEU A C 1
ATOM 1517 O O . LEU A 1 203 ? 0.533 -38.936 4.538 1.00 68.31 203 LEU A O 1
ATOM 1521 N N . LEU A 1 204 ? 1.824 -38.431 2.770 1.00 65.12 204 LEU A N 1
ATOM 1522 C CA . LEU A 1 204 ? 1.098 -39.250 1.792 1.00 65.12 204 LEU A CA 1
ATOM 1523 C C . LEU A 1 204 ? 1.669 -40.667 1.648 1.00 65.12 204 LEU A C 1
ATOM 1525 O O . LEU A 1 204 ? 0.939 -41.567 1.235 1.00 65.12 204 LEU A O 1
ATOM 1529 N N . MET A 1 205 ? 2.950 -40.876 1.967 1.00 66.50 205 MET A N 1
ATOM 1530 C CA . MET A 1 205 ? 3.614 -42.178 1.857 1.00 66.50 205 MET A CA 1
ATOM 1531 C C . MET A 1 205 ? 4.554 -42.439 3.049 1.00 66.50 205 MET A C 1
ATOM 1533 O O . MET A 1 205 ? 5.769 -42.529 2.868 1.00 66.50 205 MET A O 1
ATOM 1537 N N . PRO A 1 206 ? 4.014 -42.583 4.271 1.00 63.59 206 PRO A N 1
ATOM 1538 C CA . PRO A 1 206 ? 4.818 -42.706 5.491 1.00 63.59 206 PRO A CA 1
ATOM 1539 C C . PRO A 1 206 ? 5.796 -43.894 5.458 1.00 63.59 206 PRO A C 1
ATOM 1541 O O . PRO A 1 206 ? 6.886 -43.811 6.013 1.00 63.59 206 PRO A O 1
ATOM 1544 N N . ASP A 1 207 ? 5.461 -44.960 4.728 1.00 68.06 207 ASP A N 1
ATOM 1545 C CA . ASP A 1 207 ? 6.267 -46.185 4.649 1.00 68.06 207 ASP A CA 1
ATOM 1546 C C . ASP A 1 207 ? 7.563 -46.039 3.821 1.00 68.06 207 ASP A C 1
ATOM 1548 O O . ASP A 1 207 ? 8.447 -46.890 3.903 1.00 68.06 207 ASP A O 1
ATOM 1552 N N . VAL A 1 208 ? 7.694 -44.984 3.004 1.00 65.19 208 VAL A N 1
ATOM 1553 C CA . VAL A 1 208 ? 8.862 -44.750 2.120 1.00 65.19 208 VAL A CA 1
ATOM 1554 C C . VAL A 1 208 ? 9.785 -43.643 2.650 1.00 65.19 208 VAL A C 1
ATOM 1556 O O . VAL A 1 208 ? 10.945 -43.542 2.238 1.00 65.19 208 VAL A O 1
ATOM 1559 N N . TYR A 1 209 ? 9.308 -42.852 3.612 1.00 60.12 209 TYR A N 1
ATOM 1560 C CA . TYR A 1 209 ? 10.032 -41.742 4.236 1.00 60.12 209 TYR A CA 1
ATOM 1561 C C . TYR A 1 209 ? 10.443 -42.089 5.677 1.00 60.12 209 TYR A C 1
ATOM 1563 O O . TYR A 1 209 ? 10.104 -41.389 6.623 1.00 60.12 209 TYR A O 1
ATOM 1571 N N . THR A 1 210 ? 11.186 -43.189 5.842 1.00 59.47 210 THR A N 1
ATOM 1572 C CA . THR A 1 210 ? 11.729 -43.645 7.138 1.00 59.47 210 THR A CA 1
ATOM 1573 C C . THR A 1 210 ? 13.248 -43.435 7.226 1.00 59.47 210 THR A C 1
ATOM 1575 O O . THR A 1 210 ? 13.953 -43.627 6.229 1.00 59.47 210 THR A O 1
ATOM 1578 N N . GLY A 1 211 ? 13.793 -43.124 8.410 1.00 69.31 211 GLY A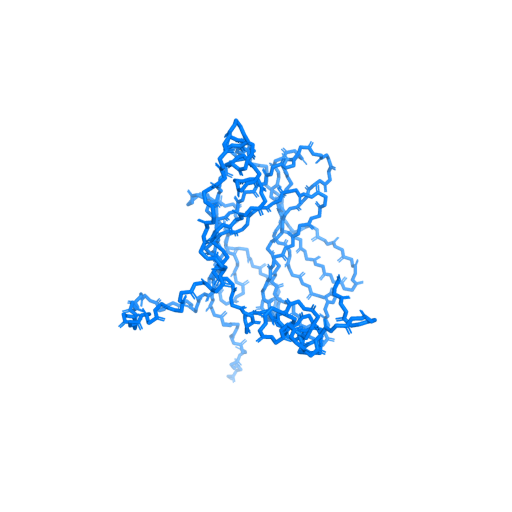 N 1
ATOM 1579 C CA . GLY A 1 211 ? 15.243 -42.992 8.640 1.00 69.31 211 GLY A CA 1
ATOM 1580 C C . GLY A 1 211 ? 15.786 -41.598 8.293 1.00 69.31 211 GLY A C 1
ATOM 1581 O O . GLY A 1 211 ? 15.174 -40.602 8.623 1.00 69.31 211 GLY A O 1
ATOM 1582 N N . ILE A 1 212 ? 16.917 -41.471 7.585 1.00 58.94 212 ILE A N 1
ATOM 1583 C CA . ILE A 1 212 ? 17.528 -40.157 7.218 1.00 58.94 212 ILE A CA 1
ATOM 1584 C C . ILE A 1 212 ? 16.658 -39.279 6.285 1.00 58.94 212 ILE A C 1
ATOM 1586 O O . ILE A 1 212 ? 17.080 -38.201 5.870 1.00 58.94 212 ILE A O 1
ATOM 1590 N N . ARG A 1 213 ? 15.483 -39.782 5.894 1.00 56.91 213 ARG A N 1
ATOM 1591 C CA . ARG A 1 213 ? 14.446 -39.107 5.099 1.00 56.91 213 ARG A CA 1
ATOM 1592 C C . ARG A 1 213 ? 13.178 -38.819 5.916 1.00 56.91 213 ARG A C 1
ATOM 1594 O O . ARG A 1 213 ? 12.160 -38.461 5.332 1.00 56.91 213 ARG A O 1
ATOM 1601 N N . GLU A 1 214 ? 13.241 -39.030 7.225 1.00 56.38 214 GLU A N 1
ATOM 1602 C CA . GLU A 1 214 ? 12.232 -38.615 8.193 1.00 56.38 214 GLU A CA 1
ATOM 1603 C C . GLU A 1 214 ? 12.357 -37.089 8.401 1.00 56.38 214 GLU A C 1
ATOM 1605 O O . GLU A 1 214 ? 13.488 -36.589 8.452 1.00 56.38 214 GLU A O 1
ATOM 1610 N N . PRO A 1 215 ? 11.241 -36.339 8.414 1.00 55.25 215 PRO A N 1
ATOM 1611 C CA . PRO A 1 215 ? 11.250 -34.890 8.619 1.00 55.25 215 PRO A CA 1
ATOM 1612 C C . PRO A 1 215 ? 11.659 -34.471 10.038 1.00 55.25 215 PRO A C 1
ATOM 1614 O O . PRO A 1 215 ? 11.364 -35.214 11.001 1.00 55.25 215 PRO A O 1
#

Radius of gyration: 21.9 Å; chains: 1; bounding box: 39×59×66 Å

Secondary structure (DSSP, 8-state):
-----PPPPEEEEEEEEE---STT-EEEEEEEEBTTBTT-EEEEEEETTTTEEEEEEEETTEEEEEEEEE-TTPPTTPPEEEEEEEETTEEEEEETTEEEEEEEEPPTTTT-SEEEEEEES--EEEEEEEEEETT----------------PPP-----STTHHHHHHHHHHH--TT----GGGS-S-HHHHHHHIIIIIHHHH-TTTS-STT--

InterPro domains:
  IPR027417 P-loop containing nucleoside triphosphate hydrolase [G3DSA:3.40.50.300] (160-215)
  IPR050304 Microtubule-severing AAA ATPase [PTHR23074] (143-215)

Foldseek 3Di:
DDPDDFDFKKKKKKWKAWQDPDPVKKKWKKALQAPVANQFIWIFIADVVVGKTFIWTGHPNDIDTPDMDHDPVDDHGGIWIWMWTDDRQFIWIDTNNHTPGGGDGHDPSNHPDDIDMDIDSIDMDIGPTDMGGPPDDDDPPPDDDPDPDPPDPPDDPPPDPCPVVVVVCCVVPDPVDPPQDPVNDPDPVPVSVVCCQLPVVCSVCVPVQDDPSPD

pLDDT: mean 75.29, std 19.53, range [24.73, 96.88]

Sequence (215 aa):
SAVSGGGRDFDVSCSLQCNSSQDGAQVAIVLGVRTTNPANMLVISFSPVPKVWRLERVENGCSESMQERTDRSVKLSSFVSVLVQVRGNSLSVSGDGKSIFSDLQLPDGSLQGQVGIGAMLARASFRNWKVSSAGQGGQQGSGGAEAIRPVFPPQGKYTGDDAKFVDMIERDILDRKLSTKWEDVAKLDDAKRILQEAVVLPLLMPDVYTGIREP